Protein AF-A0A2Z3YWT9-F1 (afdb_monomer_lite)

Sequence (200 aa):
MPNPDIRWAPPSDGHTFPIYAGPVADMERVGEFSVERDTATLRFAGDTWQLEAGKGPVMRATTSPGTGSQVFTATGDGESFGRSTNVLCTVDRHQVVIHRESRKEYVILDASGRGGPGQEELDLQKAPKVGQFSAESGALKKLHVEFEGAGQSLPLDAQVFISWVARHAIESRMISSTWAMTLFLVILIPLILLYLLNVI

Structure (mmCIF, N/CA/C/O backbone):
data_AF-A0A2Z3YWT9-F1
#
_entry.id   AF-A0A2Z3YWT9-F1
#
loop_
_atom_site.group_PDB
_atom_site.id
_atom_site.type_symbol
_atom_site.label_atom_id
_atom_site.label_alt_id
_atom_site.label_comp_id
_atom_site.label_asym_id
_atom_site.label_entity_id
_atom_site.label_seq_id
_atom_site.pdbx_PDB_ins_code
_atom_site.Cartn_x
_atom_site.Cartn_y
_atom_site.Cartn_z
_atom_site.occupancy
_atom_site.B_iso_or_equiv
_atom_site.auth_seq_id
_atom_site.auth_comp_id
_atom_site.auth_asym_id
_atom_site.auth_atom_id
_atom_site.pdbx_PDB_model_num
ATOM 1 N N . MET A 1 1 ? -16.073 -8.036 14.002 1.00 50.38 1 MET A N 1
ATOM 2 C CA . MET A 1 1 ? -15.395 -9.345 13.870 1.00 50.38 1 MET A CA 1
ATOM 3 C C . MET A 1 1 ? -14.002 -9.094 13.305 1.00 50.38 1 MET A C 1
ATOM 5 O O . MET A 1 1 ? -13.847 -8.064 12.658 1.00 50.38 1 MET A O 1
ATOM 9 N N . PRO A 1 2 ? -12.997 -9.942 13.586 1.00 68.75 2 PRO A N 1
ATOM 10 C CA . PRO A 1 2 ? -11.689 -9.844 12.939 1.00 68.75 2 PRO A CA 1
ATOM 11 C C . PRO A 1 2 ? -11.867 -9.989 11.425 1.00 68.75 2 PRO A C 1
ATOM 13 O O . PRO A 1 2 ? -12.602 -10.877 10.992 1.00 68.75 2 PRO A O 1
ATOM 16 N N . ASN A 1 3 ? -11.229 -9.123 10.640 1.00 76.19 3 ASN A N 1
ATOM 17 C CA . ASN A 1 3 ? -11.287 -9.193 9.181 1.00 76.19 3 ASN A CA 1
ATOM 18 C C . ASN A 1 3 ? -10.040 -9.927 8.674 1.00 76.19 3 ASN A C 1
ATOM 20 O O . ASN A 1 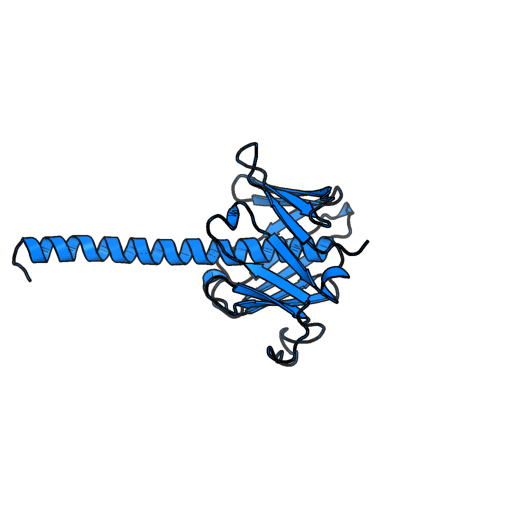3 ? -8.934 -9.417 8.870 1.00 76.19 3 ASN A O 1
ATOM 24 N N . PRO A 1 4 ? -10.195 -11.128 8.085 1.00 84.25 4 PRO A N 1
ATOM 25 C CA . PRO A 1 4 ? -9.060 -11.920 7.624 1.00 84.25 4 PRO A CA 1
ATOM 26 C C . PRO A 1 4 ? -8.541 -11.470 6.260 1.00 84.25 4 PRO A C 1
ATOM 28 O O . PRO A 1 4 ? -7.382 -11.709 5.955 1.00 84.25 4 PRO A O 1
ATOM 31 N N . ASP A 1 5 ? -9.363 -10.811 5.442 1.00 89.88 5 ASP A N 1
ATOM 32 C CA . ASP A 1 5 ? -9.021 -10.529 4.052 1.00 89.88 5 ASP A CA 1
ATOM 33 C C . ASP A 1 5 ? -9.414 -9.109 3.646 1.00 89.88 5 ASP A C 1
ATOM 35 O O . ASP A 1 5 ? -10.516 -8.646 3.953 1.00 89.88 5 ASP A O 1
ATOM 39 N N . ILE A 1 6 ? -8.536 -8.461 2.875 1.00 92.38 6 ILE A N 1
ATOM 40 C CA . ILE A 1 6 ? -8.852 -7.275 2.075 1.00 92.38 6 ILE A CA 1
ATOM 41 C C . ILE A 1 6 ? -8.644 -7.608 0.602 1.00 92.38 6 ILE A C 1
ATOM 43 O O . ILE A 1 6 ? -7.568 -8.056 0.196 1.00 92.38 6 ILE A O 1
ATOM 47 N N . ARG A 1 7 ? -9.661 -7.357 -0.225 1.00 92.31 7 ARG A N 1
ATOM 48 C CA . ARG A 1 7 ? -9.596 -7.586 -1.672 1.00 92.31 7 ARG A CA 1
ATOM 49 C C . ARG A 1 7 ? -9.971 -6.360 -2.471 1.00 92.31 7 ARG A C 1
ATOM 51 O O . ARG A 1 7 ? -10.906 -5.638 -2.151 1.00 92.31 7 ARG A O 1
ATOM 58 N N . TRP A 1 8 ? -9.256 -6.185 -3.567 1.00 91.31 8 TRP A N 1
ATOM 59 C CA . TRP A 1 8 ? -9.519 -5.173 -4.570 1.00 91.31 8 TRP A CA 1
ATOM 60 C C . TRP A 1 8 ? -10.106 -5.861 -5.791 1.00 91.31 8 TRP A C 1
ATOM 62 O O . TRP A 1 8 ? -9.584 -6.888 -6.230 1.00 91.31 8 TRP A O 1
ATOM 72 N N . ALA A 1 9 ? -11.169 -5.297 -6.352 1.00 87.38 9 ALA A N 1
ATOM 73 C CA . ALA A 1 9 ? -11.730 -5.784 -7.607 1.00 87.38 9 ALA A CA 1
ATOM 74 C C . ALA A 1 9 ? -11.436 -4.798 -8.749 1.00 87.38 9 ALA A C 1
ATOM 76 O O . ALA A 1 9 ? -11.163 -3.617 -8.502 1.00 87.38 9 ALA A O 1
ATOM 77 N N . PRO A 1 10 ? -11.462 -5.260 -10.012 1.00 84.94 10 PRO A N 1
ATOM 78 C CA . PRO A 1 10 ? -11.313 -4.360 -11.143 1.00 84.94 10 PRO A CA 1
ATOM 79 C C . PRO A 1 10 ? -12.468 -3.346 -11.175 1.00 84.94 10 PRO A C 1
ATOM 81 O O . PRO A 1 10 ? -13.589 -3.685 -10.787 1.00 84.94 10 PRO A O 1
ATOM 84 N 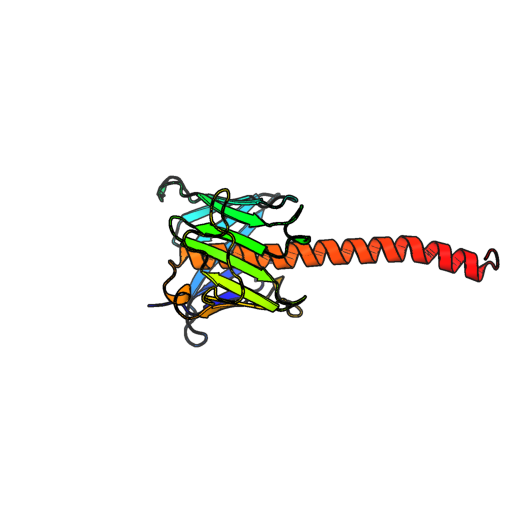N . PRO A 1 11 ? -12.213 -2.125 -11.668 1.00 83.88 11 PRO A N 1
ATOM 85 C CA . PRO A 1 11 ? -13.230 -1.095 -11.753 1.00 83.88 11 PRO A CA 1
ATOM 86 C C . PRO A 1 11 ? -14.287 -1.499 -12.784 1.00 83.88 11 PRO A C 1
ATOM 88 O O . PRO A 1 11 ? -13.952 -1.878 -13.909 1.00 83.88 11 PRO A O 1
ATOM 91 N N . SER A 1 12 ? -15.565 -1.406 -12.415 1.00 78.69 12 SER A N 1
ATOM 92 C CA . SER A 1 12 ? -16.690 -1.585 -13.344 1.00 78.69 12 SER A CA 1
ATOM 93 C C . SER A 1 12 ? -16.869 -0.392 -14.284 1.00 78.69 12 SER A C 1
ATOM 95 O O . SER A 1 12 ? -17.390 -0.545 -15.383 1.00 78.69 12 SER A O 1
ATOM 97 N N . ASP A 1 13 ? -16.435 0.788 -13.844 1.00 79.00 13 ASP A N 1
ATOM 98 C CA . ASP A 1 13 ? -16.545 2.080 -14.529 1.00 79.00 13 ASP A CA 1
ATOM 99 C C . ASP A 1 13 ? -15.220 2.536 -15.172 1.00 79.00 13 ASP A C 1
ATOM 101 O O . ASP A 1 13 ? -15.152 3.610 -15.760 1.00 79.00 13 ASP A O 1
ATOM 105 N N . GLY A 1 14 ? -14.161 1.728 -15.056 1.00 76.38 14 GLY A N 1
ATOM 106 C CA . GLY A 1 14 ? -12.817 2.041 -15.547 1.00 76.38 14 GLY A CA 1
ATOM 107 C C . GLY A 1 14 ? -11.967 2.940 -14.640 1.00 76.38 14 GLY A C 1
ATOM 108 O O . GLY A 1 14 ? -10.774 3.079 -14.912 1.00 76.38 14 GLY A O 1
ATOM 109 N N . HIS A 1 15 ? -12.521 3.499 -13.560 1.00 80.00 15 HIS A N 1
ATOM 110 C CA . HIS A 1 15 ? -11.862 4.545 -12.764 1.00 80.00 15 HIS A CA 1
ATOM 111 C C . HIS A 1 15 ? -11.842 4.267 -11.255 1.00 80.00 15 HIS A C 1
ATOM 113 O O . HIS A 1 15 ? -10.897 4.673 -10.575 1.00 80.00 15 HIS A O 1
ATOM 119 N N . THR A 1 16 ? -12.826 3.529 -10.744 1.00 87.25 16 THR A N 1
ATOM 120 C CA . THR A 1 16 ? -13.038 3.323 -9.310 1.00 87.25 16 THR A CA 1
ATOM 121 C C . THR A 1 16 ? -12.806 1.867 -8.927 1.00 87.25 16 THR A C 1
ATOM 123 O O . THR A 1 16 ? -13.547 0.974 -9.332 1.00 87.25 16 THR A O 1
ATOM 126 N N . PHE A 1 17 ? -11.791 1.606 -8.111 1.00 90.25 17 PHE A N 1
ATOM 127 C CA . PHE A 1 17 ? -11.463 0.273 -7.614 1.00 90.25 17 PHE A CA 1
ATOM 128 C C . PHE A 1 17 ? -12.200 0.018 -6.293 1.00 90.25 17 PHE A C 1
ATOM 130 O O . PHE A 1 17 ? -11.843 0.620 -5.278 1.00 90.25 17 PHE A O 1
ATOM 137 N N . PRO A 1 18 ? -13.226 -0.850 -6.261 1.00 92.50 18 PRO A N 1
ATOM 138 C CA . PRO A 1 18 ? -13.890 -1.203 -5.014 1.00 92.50 18 PRO A CA 1
ATOM 139 C C . PRO A 1 18 ? -12.975 -2.053 -4.121 1.00 92.50 18 PRO A C 1
ATOM 141 O O . PRO A 1 18 ? -12.246 -2.931 -4.598 1.00 92.50 18 PRO A O 1
ATOM 144 N N . ILE A 1 19 ? -13.058 -1.793 -2.818 1.00 92.88 19 ILE A N 1
ATOM 145 C CA . ILE A 1 19 ? -12.329 -2.483 -1.755 1.00 92.88 19 ILE A CA 1
ATOM 146 C C . ILE A 1 19 ? -13.340 -3.270 -0.922 1.00 92.88 19 ILE A C 1
ATOM 148 O O . ILE A 1 19 ? -14.346 -2.722 -0.461 1.00 92.88 19 ILE A O 1
ATOM 152 N N . TYR A 1 20 ? -13.055 -4.550 -0.727 1.00 93.00 20 TYR A N 1
ATOM 153 C CA . TYR A 1 20 ? -13.870 -5.484 0.034 1.00 93.00 20 TYR A CA 1
ATOM 154 C C . TYR A 1 20 ? -13.102 -5.984 1.252 1.00 93.00 20 TYR A C 1
ATOM 156 O O . TYR A 1 20 ? -11.897 -6.223 1.152 1.00 93.00 20 TYR A O 1
ATOM 164 N N . ALA A 1 21 ? -13.797 -6.176 2.368 1.00 91.69 21 ALA A N 1
ATOM 165 C CA . ALA A 1 21 ? -13.245 -6.756 3.584 1.00 91.69 21 ALA A CA 1
ATOM 166 C C . ALA A 1 21 ? -14.130 -7.886 4.108 1.00 91.69 21 ALA A C 1
ATOM 168 O O . ALA A 1 21 ? -15.336 -7.903 3.868 1.00 91.69 21 ALA A O 1
ATOM 169 N N . GLY A 1 22 ? -13.523 -8.798 4.859 1.00 88.25 22 GLY A N 1
ATOM 170 C CA . GLY A 1 22 ? -14.225 -9.909 5.497 1.00 88.25 22 GLY A CA 1
ATOM 171 C C . GLY A 1 22 ? -13.867 -11.260 4.879 1.00 88.25 22 GLY A C 1
ATOM 172 O O . GLY A 1 22 ? -13.092 -11.318 3.925 1.00 88.25 22 GLY A O 1
ATOM 173 N N . PRO A 1 23 ? -14.385 -12.362 5.439 1.00 85.69 23 PRO A N 1
ATOM 174 C CA . PRO A 1 23 ? -14.069 -13.703 4.967 1.00 85.69 23 PRO A CA 1
ATOM 175 C C . PRO A 1 23 ? -14.551 -13.912 3.530 1.00 85.69 23 PRO A C 1
ATOM 177 O O . PRO A 1 23 ? -15.562 -13.359 3.109 1.00 85.69 23 PRO A O 1
ATOM 180 N N . VAL A 1 24 ? -13.880 -14.797 2.790 1.00 80.88 24 VAL A N 1
ATOM 181 C CA . VAL A 1 24 ? -14.181 -15.090 1.372 1.00 80.88 24 VAL A CA 1
ATOM 182 C C . VAL A 1 24 ? -15.661 -15.389 1.093 1.00 80.88 24 VAL A C 1
ATOM 184 O O . VAL A 1 24 ? -16.157 -15.056 0.020 1.00 80.88 24 VAL A O 1
ATOM 187 N N . ALA A 1 25 ? -16.360 -16.022 2.039 1.00 83.12 25 ALA A N 1
ATOM 188 C CA . ALA A 1 25 ? -17.768 -16.387 1.898 1.00 83.12 25 ALA A CA 1
ATOM 189 C C . ALA A 1 25 ? -18.751 -15.217 2.111 1.00 83.12 25 ALA A C 1
ATOM 191 O O . ALA A 1 25 ? -19.899 -15.333 1.693 1.00 83.12 25 ALA A O 1
ATOM 192 N N . ASP A 1 26 ? -18.319 -14.128 2.752 1.00 86.44 26 ASP A N 1
ATOM 193 C CA . ASP A 1 26 ? -19.176 -13.016 3.186 1.00 86.44 26 ASP A CA 1
ATOM 194 C C . ASP A 1 26 ? -18.402 -11.688 3.144 1.00 86.44 26 ASP A C 1
ATOM 196 O O . ASP A 1 26 ? -18.135 -11.047 4.159 1.00 86.44 26 ASP A O 1
ATOM 200 N N . MET A 1 27 ? -17.936 -11.325 1.947 1.00 88.31 27 MET A N 1
ATOM 201 C CA . MET A 1 27 ? -17.175 -10.093 1.755 1.00 88.31 27 MET A CA 1
ATOM 202 C C . MET A 1 27 ? -18.102 -8.885 1.641 1.00 88.31 27 MET A C 1
ATOM 204 O O . MET A 1 27 ? -18.960 -8.825 0.759 1.00 88.31 27 MET A O 1
ATOM 208 N N . GLU A 1 28 ? -17.852 -7.870 2.460 1.00 91.06 28 GLU A N 1
ATOM 209 C CA . GLU A 1 28 ? -18.557 -6.595 2.418 1.00 91.06 28 GLU A CA 1
ATOM 210 C C . GLU A 1 28 ? -17.731 -5.552 1.665 1.00 91.06 28 GLU A C 1
ATOM 212 O O . GLU A 1 28 ? -16.507 -5.486 1.786 1.00 91.06 28 GLU A O 1
ATOM 217 N N . ARG A 1 29 ? -18.395 -4.703 0.878 1.00 92.25 29 ARG A N 1
ATOM 218 C CA . ARG A 1 29 ? -17.742 -3.547 0.262 1.00 92.25 29 ARG A CA 1
ATOM 219 C C . ARG A 1 29 ? -17.528 -2.468 1.320 1.00 92.25 29 ARG A C 1
ATOM 221 O O . ARG A 1 29 ? -18.490 -1.876 1.793 1.00 92.25 29 ARG A O 1
ATOM 228 N N . VAL A 1 30 ? -16.272 -2.165 1.623 1.00 93.31 30 VAL A N 1
ATOM 229 C CA . VAL A 1 30 ? -15.908 -1.222 2.694 1.00 93.31 30 VAL A CA 1
ATOM 230 C C . VAL A 1 30 ? -15.389 0.115 2.182 1.00 93.31 30 VAL A C 1
ATOM 232 O O . VAL A 1 30 ? -15.364 1.098 2.925 1.00 93.31 30 VAL A O 1
ATOM 235 N N . GLY A 1 31 ? -14.976 0.173 0.916 1.00 92.75 31 GLY A N 1
ATOM 236 C CA . GLY A 1 31 ? -14.438 1.397 0.352 1.00 92.75 31 GLY A CA 1
ATOM 237 C C . GLY A 1 31 ? -14.242 1.378 -1.153 1.00 92.75 31 GLY A C 1
ATOM 238 O O . GLY A 1 31 ? -14.581 0.423 -1.858 1.00 92.75 31 GLY A O 1
ATOM 239 N N . GLU A 1 32 ? -13.702 2.484 -1.639 1.00 94.00 32 GLU A N 1
ATOM 240 C CA . GLU A 1 32 ? -13.450 2.757 -3.047 1.00 94.00 32 GLU A CA 1
ATOM 241 C C . GLU A 1 32 ? -12.163 3.566 -3.181 1.00 94.00 32 GLU A C 1
ATOM 243 O O . GLU A 1 32 ? -11.965 4.549 -2.471 1.00 94.00 32 GLU A O 1
ATOM 248 N N . PHE A 1 33 ? -11.298 3.169 -4.104 1.00 92.81 33 PHE A N 1
ATOM 249 C CA . PHE A 1 33 ? -10.116 3.927 -4.491 1.00 92.81 33 PHE A CA 1
ATOM 250 C C . PHE A 1 33 ? -10.308 4.510 -5.887 1.00 92.81 33 PHE A C 1
ATOM 252 O O . PHE A 1 33 ? -10.698 3.793 -6.809 1.00 92.81 33 PHE A O 1
ATOM 259 N N . SER A 1 34 ? -9.979 5.783 -6.061 1.00 91.44 34 SER A N 1
ATOM 260 C CA . SER A 1 34 ? -10.073 6.481 -7.343 1.00 91.44 34 SER A CA 1
ATOM 261 C C . SER A 1 34 ? -8.864 7.379 -7.565 1.00 91.44 34 SER A C 1
ATOM 263 O O . SER A 1 34 ? -8.291 7.918 -6.618 1.00 91.44 34 SER A O 1
ATOM 265 N N . VAL A 1 35 ? -8.492 7.557 -8.831 1.00 87.69 35 VAL A N 1
ATOM 266 C CA . VAL A 1 35 ? -7.480 8.534 -9.246 1.00 87.69 35 VAL A CA 1
ATOM 267 C C . VAL A 1 35 ? -8.107 9.457 -10.278 1.00 87.69 35 VAL A C 1
ATOM 269 O O . VAL A 1 35 ? -8.463 9.023 -11.372 1.00 87.69 35 VAL A O 1
ATOM 272 N N . GLU A 1 36 ? -8.220 10.736 -9.939 1.00 84.31 36 GLU A N 1
ATOM 273 C CA . GLU A 1 36 ? -8.758 11.774 -10.813 1.00 84.31 36 GLU A CA 1
ATOM 274 C C . GLU A 1 36 ? -7.734 12.894 -10.974 1.00 84.31 36 GLU A C 1
ATOM 276 O O . GLU A 1 36 ? -7.331 13.507 -9.990 1.00 84.31 36 GLU A O 1
ATOM 281 N N . ARG A 1 37 ? -7.330 13.195 -12.217 1.00 79.06 37 ARG A N 1
ATOM 282 C CA . ARG A 1 37 ? -6.434 14.329 -12.539 1.00 79.06 37 ARG A CA 1
ATOM 283 C C . ARG A 1 37 ? -5.212 14.404 -11.604 1.00 79.06 37 ARG A C 1
ATOM 285 O O . ARG A 1 37 ? -4.958 15.435 -10.990 1.00 79.06 37 ARG A O 1
ATOM 292 N N . ASP A 1 38 ? -4.514 13.276 -11.467 1.00 76.69 38 ASP A N 1
ATOM 293 C CA . ASP A 1 38 ? -3.337 13.080 -10.603 1.00 76.69 38 ASP A CA 1
ATOM 294 C C . ASP A 1 38 ? -3.587 13.164 -9.085 1.00 76.69 38 ASP A C 1
ATOM 296 O O . ASP A 1 38 ? -2.651 13.057 -8.295 1.00 76.69 38 ASP A O 1
ATOM 300 N N . THR A 1 39 ? -4.844 13.287 -8.654 1.00 83.31 39 THR A N 1
ATOM 301 C CA . THR A 1 39 ? -5.239 13.212 -7.243 1.00 83.31 39 THR A CA 1
ATOM 302 C C . THR A 1 39 ? -5.766 11.817 -6.939 1.00 83.31 39 THR A C 1
ATOM 304 O O . THR A 1 39 ? -6.758 11.377 -7.521 1.00 83.31 39 THR A O 1
ATOM 307 N N . ALA A 1 40 ? -5.103 11.111 -6.026 1.00 90.75 40 ALA A N 1
ATOM 308 C CA . ALA A 1 40 ? -5.559 9.820 -5.535 1.00 90.75 40 ALA A CA 1
ATOM 309 C C . ALA A 1 40 ? -6.401 10.010 -4.266 1.00 90.75 40 ALA A C 1
ATOM 311 O O . ALA A 1 40 ? -6.001 10.711 -3.336 1.00 90.75 40 ALA A O 1
ATOM 312 N N . THR A 1 41 ? -7.562 9.365 -4.217 1.00 92.88 41 THR A N 1
ATOM 313 C CA . THR A 1 41 ? -8.464 9.403 -3.065 1.00 92.88 41 THR A CA 1
ATOM 314 C C . THR A 1 41 ? -8.923 8.002 -2.693 1.00 92.88 41 THR A C 1
ATOM 316 O O . THR A 1 41 ? -9.019 7.103 -3.535 1.00 92.88 41 THR A O 1
ATOM 319 N N . LEU A 1 42 ? -9.198 7.812 -1.405 1.00 93.50 42 LEU A N 1
ATOM 320 C CA . LEU A 1 42 ? -9.775 6.580 -0.882 1.00 93.50 42 LEU A CA 1
ATOM 321 C C . LEU A 1 42 ? -10.991 6.927 -0.034 1.00 93.50 42 LEU A C 1
ATOM 323 O O . LEU A 1 42 ? -10.882 7.631 0.964 1.00 93.50 42 LEU A O 1
ATOM 327 N N . ARG A 1 43 ? -12.160 6.443 -0.441 1.00 92.81 43 ARG A N 1
ATOM 328 C CA . ARG A 1 43 ? -13.406 6.583 0.309 1.00 92.81 43 ARG A CA 1
ATOM 329 C C . ARG A 1 43 ? -13.586 5.355 1.182 1.00 92.81 43 ARG A C 1
ATOM 331 O O . ARG A 1 43 ? -13.652 4.245 0.661 1.00 92.81 43 ARG A O 1
ATOM 338 N N . PHE A 1 44 ? -13.665 5.542 2.491 1.00 91.38 44 PHE A N 1
ATOM 339 C CA . PHE A 1 44 ? -13.776 4.454 3.459 1.00 91.38 44 PHE A CA 1
ATOM 340 C C . PHE A 1 44 ? -14.588 4.900 4.671 1.00 91.38 44 PHE A C 1
ATOM 342 O O . PHE A 1 44 ? -14.371 5.990 5.189 1.00 91.38 44 PHE A O 1
ATOM 349 N N . ALA A 1 45 ? -15.535 4.068 5.115 1.00 84.81 45 ALA A N 1
ATOM 350 C CA . ALA A 1 45 ? -16.382 4.333 6.287 1.00 84.81 45 ALA A CA 1
ATOM 351 C C . ALA A 1 45 ? -17.082 5.717 6.285 1.00 84.81 45 ALA A C 1
ATOM 353 O O . ALA A 1 45 ? -17.281 6.329 7.331 1.00 84.81 45 ALA A O 1
ATOM 354 N N . GLY A 1 46 ? -17.454 6.224 5.103 1.00 84.12 46 GLY A N 1
ATOM 355 C CA . GLY A 1 46 ? -18.058 7.555 4.941 1.00 84.12 46 GLY A CA 1
ATOM 356 C C . GLY A 1 46 ? -17.061 8.721 4.950 1.00 84.12 46 GLY A C 1
ATOM 357 O O . GLY A 1 46 ? -17.461 9.858 4.712 1.00 84.12 46 GLY A O 1
ATOM 358 N N . ASP A 1 47 ? -15.776 8.441 5.158 1.00 90.12 47 ASP A N 1
ATOM 359 C CA . ASP A 1 47 ? -14.674 9.390 5.073 1.00 90.12 47 ASP A CA 1
ATOM 360 C C . ASP A 1 47 ? -14.022 9.374 3.680 1.00 90.12 47 ASP A C 1
ATOM 362 O O . ASP A 1 47 ? -14.121 8.392 2.942 1.00 90.12 47 ASP A O 1
ATOM 366 N N . THR A 1 48 ? -13.356 10.466 3.304 1.00 92.50 48 THR A N 1
ATOM 367 C CA . THR A 1 48 ? -12.551 10.558 2.077 1.00 92.50 48 THR A CA 1
ATOM 368 C C . THR A 1 48 ? -11.127 10.943 2.431 1.00 92.50 48 THR A C 1
ATOM 370 O O . THR A 1 48 ? -10.856 12.066 2.853 1.00 92.50 48 THR A O 1
ATOM 373 N N . TRP A 1 49 ? -10.216 10.001 2.231 1.00 94.31 49 TRP A N 1
ATOM 374 C CA . TRP A 1 49 ? -8.802 10.170 2.501 1.00 94.31 49 TRP A CA 1
ATOM 375 C C . TRP A 1 49 ? -8.105 10.778 1.294 1.00 94.31 49 TRP A C 1
ATOM 377 O O . TRP A 1 49 ? -8.330 10.363 0.152 1.00 94.31 49 TRP A O 1
ATOM 387 N N . GLN A 1 50 ? -7.228 11.736 1.566 1.00 93.50 50 GLN A N 1
ATOM 388 C CA . GLN A 1 50 ? -6.299 12.282 0.587 1.00 93.50 50 GLN A CA 1
ATOM 389 C C . GLN A 1 50 ? -5.047 11.418 0.568 1.00 93.50 50 GLN A C 1
ATOM 391 O O . GLN A 1 50 ? -4.436 11.187 1.615 1.00 93.50 50 GLN A O 1
ATOM 396 N N . LEU A 1 51 ? -4.688 10.917 -0.611 1.00 94.50 51 LEU A N 1
ATOM 397 C CA . LEU A 1 51 ? -3.572 10.001 -0.776 1.00 94.50 51 LEU A CA 1
ATOM 398 C C . LEU A 1 51 ? -2.422 10.676 -1.516 1.00 94.50 51 LEU A C 1
ATOM 400 O O . LEU A 1 51 ? -2.573 11.171 -2.631 1.00 94.50 51 LEU A O 1
ATOM 404 N N . GLU A 1 52 ? -1.241 10.617 -0.918 1.00 93.75 52 GLU A N 1
ATOM 405 C CA . GLU A 1 52 ? 0.003 11.106 -1.495 1.00 93.75 52 GLU A CA 1
ATOM 406 C C . GLU A 1 52 ? 0.937 9.919 -1.730 1.00 93.75 52 GLU A C 1
ATOM 408 O O . GLU A 1 52 ? 1.441 9.303 -0.789 1.00 93.75 52 GLU A O 1
ATOM 413 N N . ALA A 1 53 ? 1.175 9.594 -2.999 1.00 89.00 53 ALA A N 1
ATOM 414 C CA . ALA A 1 53 ? 2.127 8.570 -3.413 1.00 89.00 53 ALA A CA 1
ATOM 415 C C . ALA A 1 53 ? 2.958 9.104 -4.583 1.00 89.00 53 ALA A C 1
ATOM 417 O O . ALA A 1 53 ? 2.504 9.164 -5.725 1.00 89.00 53 ALA A O 1
ATOM 418 N N . GLY A 1 54 ? 4.166 9.573 -4.271 1.00 81.44 54 GLY A N 1
ATOM 419 C CA . GLY A 1 54 ? 5.101 10.112 -5.257 1.00 81.44 54 GLY A CA 1
ATOM 420 C C . GLY A 1 54 ? 6.080 9.061 -5.787 1.00 81.44 54 GLY A C 1
ATOM 421 O O . GLY A 1 54 ? 6.012 7.883 -5.462 1.00 81.44 54 GLY A O 1
ATOM 422 N N . LYS A 1 55 ? 7.070 9.510 -6.568 1.00 82.94 55 LYS A N 1
ATOM 423 C CA . LYS A 1 55 ? 8.171 8.646 -7.049 1.00 82.94 55 LYS A CA 1
ATOM 424 C C . LYS A 1 55 ? 9.189 8.268 -5.962 1.00 82.94 55 LYS A C 1
ATOM 426 O O . LYS A 1 55 ? 10.044 7.421 -6.209 1.00 82.94 55 LYS A O 1
ATOM 431 N N . GLY A 1 56 ? 9.143 8.944 -4.814 1.00 87.81 56 GLY A N 1
ATOM 432 C CA . GLY A 1 56 ? 10.052 8.721 -3.691 1.00 87.81 56 GLY A CA 1
ATOM 433 C C . GLY A 1 56 ? 9.681 7.495 -2.851 1.00 87.81 56 GLY A C 1
ATOM 434 O O . GLY A 1 56 ? 8.808 6.715 -3.232 1.00 87.81 56 GLY A O 1
ATOM 435 N N . PRO A 1 57 ? 10.332 7.308 -1.695 1.00 92.06 57 PRO A N 1
ATOM 436 C CA . PRO A 1 57 ? 10.102 6.158 -0.829 1.00 92.06 57 PRO A CA 1
ATOM 437 C C . PRO A 1 57 ? 9.043 6.415 0.245 1.00 92.06 57 PRO A C 1
ATOM 439 O O . PRO A 1 57 ? 8.924 5.614 1.160 1.00 92.06 57 PRO A O 1
ATOM 442 N N . VAL A 1 58 ? 8.282 7.512 0.168 1.00 93.50 58 VAL A N 1
ATOM 443 C CA . VAL A 1 58 ? 7.285 7.881 1.183 1.00 93.50 58 VAL A CA 1
ATOM 444 C C . VAL A 1 58 ? 5.893 7.949 0.565 1.00 93.50 58 VAL A C 1
ATOM 446 O O . VAL A 1 58 ? 5.703 8.572 -0.480 1.00 93.50 58 VAL A O 1
ATOM 449 N N . MET A 1 59 ? 4.926 7.339 1.246 1.00 94.75 59 MET A N 1
ATOM 450 C CA . MET A 1 59 ? 3.495 7.473 0.989 1.00 94.75 59 MET A CA 1
ATOM 451 C C . MET A 1 59 ? 2.789 7.998 2.233 1.00 94.75 59 MET A C 1
ATOM 453 O O . MET A 1 59 ? 3.182 7.682 3.363 1.00 94.75 59 MET A O 1
ATOM 457 N N . ARG A 1 60 ? 1.727 8.776 2.028 1.00 95.44 60 ARG A N 1
ATOM 458 C CA . ARG A 1 60 ? 0.884 9.298 3.104 1.00 95.44 60 ARG A CA 1
ATOM 459 C C . ARG A 1 60 ? -0.589 9.172 2.753 1.00 95.44 60 ARG A C 1
ATOM 461 O O . ARG A 1 60 ? -0.975 9.411 1.614 1.00 95.44 60 ARG A O 1
ATOM 468 N N . ALA A 1 61 ? -1.398 8.818 3.741 1.00 95.25 61 ALA A N 1
ATOM 469 C CA . ALA A 1 61 ? -2.846 8.942 3.669 1.00 95.25 61 ALA A CA 1
ATOM 470 C C . ALA A 1 61 ? -3.305 9.867 4.792 1.00 95.25 61 ALA A C 1
ATOM 472 O O . ALA A 1 61 ? -2.955 9.651 5.951 1.00 95.25 61 ALA A O 1
ATOM 473 N N . THR A 1 62 ? -4.080 10.887 4.444 1.00 94.12 62 THR A N 1
ATOM 474 C CA . THR A 1 62 ? -4.630 11.847 5.401 1.00 94.12 62 THR A CA 1
ATOM 475 C C . THR A 1 62 ? -6.142 11.693 5.427 1.00 94.12 62 THR A C 1
ATOM 477 O O . THR A 1 62 ? -6.807 11.915 4.414 1.00 94.12 62 THR A O 1
ATOM 480 N N . THR A 1 63 ? -6.675 11.286 6.576 1.00 91.12 63 THR A N 1
ATOM 481 C CA . THR A 1 63 ? -8.125 11.210 6.834 1.00 91.12 63 THR A CA 1
ATOM 482 C C . THR A 1 63 ? -8.734 12.615 6.895 1.00 91.12 63 THR A C 1
ATOM 484 O O . THR A 1 63 ? -8.005 13.602 7.050 1.00 91.12 63 THR A O 1
ATOM 487 N N . SER A 1 64 ? -10.051 12.760 6.721 1.00 85.94 64 SER A N 1
ATOM 488 C CA . SER A 1 64 ? -10.633 14.105 6.664 1.00 85.94 64 SER A CA 1
ATOM 489 C C . SER A 1 64 ? -10.632 14.817 8.027 1.00 85.94 64 SER A C 1
ATOM 491 O O . SER A 1 64 ? -10.594 14.189 9.089 1.00 85.94 64 SER A O 1
ATOM 493 N N . PRO A 1 65 ? -10.765 16.157 8.042 1.00 78.19 65 PRO A N 1
ATOM 494 C CA . PRO A 1 65 ? -10.933 16.903 9.288 1.00 78.19 65 PRO A CA 1
ATOM 495 C C . PRO A 1 65 ? -12.145 16.469 10.116 1.00 78.19 65 PRO A C 1
ATOM 497 O O . PRO A 1 65 ? -12.120 16.585 11.338 1.00 78.19 65 PRO A O 1
ATOM 500 N N . GLY A 1 66 ? -13.192 15.943 9.469 1.00 69.75 66 GLY A N 1
ATOM 501 C CA . GLY A 1 66 ? -14.398 15.458 10.143 1.00 69.75 66 GLY A CA 1
ATOM 502 C C . GLY A 1 66 ? -14.178 14.187 10.968 1.00 69.75 66 GLY A C 1
ATOM 503 O O . GLY A 1 66 ? -14.948 13.926 11.888 1.00 69.75 66 GLY A O 1
ATOM 504 N N . THR A 1 67 ? -13.121 13.426 10.677 1.00 71.50 67 THR A N 1
ATOM 505 C CA . THR A 1 67 ? -12.744 12.183 11.371 1.00 71.50 67 THR A CA 1
ATOM 506 C C . THR A 1 67 ? -11.487 12.338 12.233 1.00 71.50 67 THR A C 1
ATOM 508 O O . THR A 1 67 ? -11.032 11.370 12.840 1.00 71.50 67 THR A O 1
ATOM 511 N N . GLY A 1 68 ? -10.957 13.562 12.358 1.00 72.25 68 GLY A N 1
ATOM 512 C CA . GLY A 1 68 ? -9.845 13.891 13.254 1.00 72.25 68 GLY A CA 1
ATOM 513 C C . GLY A 1 68 ? -8.484 14.094 12.580 1.00 72.25 68 GLY A C 1
ATOM 514 O O . GLY A 1 68 ? -7.500 14.245 13.300 1.00 72.25 68 GLY A O 1
ATOM 515 N N . SER A 1 69 ? -8.404 14.139 11.241 1.00 82.19 69 SER A N 1
ATOM 516 C CA . SER A 1 69 ? -7.169 14.426 10.480 1.00 82.19 69 SER A CA 1
ATOM 517 C C . SER A 1 69 ? -5.960 13.563 10.872 1.00 82.19 69 SER A C 1
ATOM 519 O O . SER A 1 69 ? -4.839 14.052 11.024 1.00 82.19 69 SER A O 1
ATOM 521 N N . GLN A 1 70 ? -6.168 12.263 11.042 1.00 89.50 70 GLN A N 1
ATOM 522 C CA . GLN A 1 70 ? -5.079 11.306 11.213 1.00 89.50 70 GLN A CA 1
ATOM 523 C C . GLN A 1 70 ? -4.246 11.186 9.933 1.00 89.50 70 GLN A C 1
ATOM 525 O O . GLN A 1 70 ? -4.794 11.190 8.825 1.00 89.50 70 GLN A O 1
ATOM 530 N N . VAL A 1 71 ? -2.930 11.046 10.108 1.00 93.44 71 VAL A N 1
ATOM 531 C CA . VAL A 1 71 ? -1.962 10.848 9.026 1.00 93.44 71 VAL A CA 1
ATOM 532 C C . VAL A 1 71 ? -1.330 9.473 9.175 1.00 93.44 71 VAL A C 1
ATOM 534 O O . VAL A 1 71 ? -0.639 9.194 10.155 1.00 93.44 71 VAL A O 1
ATOM 537 N N . PHE A 1 72 ? -1.539 8.626 8.177 1.00 95.06 72 PHE A N 1
ATOM 538 C CA . PHE A 1 72 ? -0.898 7.323 8.058 1.00 95.06 72 PHE A CA 1
ATOM 539 C C . PHE A 1 72 ? 0.280 7.433 7.105 1.00 95.06 72 PHE A C 1
ATOM 541 O O . PHE A 1 72 ? 0.218 8.153 6.105 1.00 95.06 72 PHE A O 1
ATOM 548 N N . THR A 1 73 ? 1.371 6.737 7.408 1.00 95.62 73 THR A N 1
ATOM 549 C CA . THR A 1 73 ? 2.614 6.857 6.639 1.00 95.62 73 THR A CA 1
ATOM 550 C C . THR A 1 73 ? 3.178 5.497 6.282 1.00 95.62 73 THR A C 1
ATOM 552 O O . THR A 1 73 ? 3.066 4.543 7.049 1.00 95.62 73 THR A O 1
ATOM 555 N N . ALA A 1 74 ? 3.793 5.409 5.108 1.00 96.12 74 ALA A N 1
ATOM 556 C CA . ALA A 1 74 ? 4.599 4.265 4.726 1.00 96.12 74 ALA A CA 1
ATOM 557 C C . ALA A 1 74 ? 5.933 4.742 4.154 1.00 96.12 74 ALA A C 1
ATOM 559 O O . ALA A 1 74 ? 5.950 5.627 3.297 1.00 96.12 74 ALA A O 1
ATOM 560 N N . THR A 1 75 ? 7.033 4.162 4.630 1.00 94.94 75 THR A N 1
ATOM 561 C CA . THR A 1 75 ? 8.396 4.536 4.238 1.00 94.94 75 THR A CA 1
ATOM 562 C C . THR A 1 75 ? 9.173 3.301 3.804 1.00 94.94 75 THR A C 1
ATOM 564 O O . THR A 1 75 ? 9.341 2.362 4.581 1.00 94.94 75 THR A O 1
ATOM 567 N N . GLY A 1 76 ? 9.634 3.300 2.558 1.00 93.25 76 GLY A N 1
ATOM 568 C CA . GLY A 1 76 ? 10.528 2.290 2.009 1.00 93.25 76 GLY A CA 1
ATOM 569 C C . GLY A 1 76 ? 11.989 2.510 2.408 1.00 93.25 76 GLY A C 1
ATOM 570 O O . GLY A 1 76 ? 12.421 3.642 2.612 1.00 93.25 76 GLY A O 1
ATOM 571 N N . ASP A 1 77 ? 12.754 1.425 2.485 1.00 92.00 77 ASP A N 1
ATOM 572 C CA . ASP A 1 77 ? 14.198 1.422 2.770 1.00 92.00 77 ASP A CA 1
ATOM 573 C C . ASP A 1 77 ? 15.090 1.714 1.542 1.00 92.00 77 ASP A C 1
ATOM 575 O O . ASP A 1 77 ? 16.310 1.814 1.666 1.00 92.00 77 ASP A O 1
ATOM 579 N N . GLY A 1 78 ? 14.503 1.850 0.350 1.00 88.94 78 GLY A N 1
ATOM 580 C CA . GLY A 1 78 ? 15.202 2.208 -0.886 1.00 88.94 78 GLY A CA 1
ATOM 581 C C . GLY A 1 78 ? 14.982 3.661 -1.319 1.00 88.94 78 GLY A C 1
ATOM 582 O O . GLY A 1 78 ? 14.275 4.429 -0.682 1.00 88.94 78 GLY A O 1
ATOM 583 N N . GLU A 1 79 ? 15.530 4.037 -2.479 1.00 88.06 79 GLU A N 1
ATOM 584 C CA . GLU A 1 79 ? 15.308 5.371 -3.081 1.00 88.06 79 GLU A CA 1
ATOM 585 C C . GLU A 1 79 ? 13.855 5.594 -3.544 1.00 88.06 79 GLU A C 1
ATOM 587 O O . GLU A 1 79 ? 13.399 6.725 -3.702 1.00 88.06 79 GLU A O 1
ATOM 592 N N . SER A 1 80 ? 13.129 4.506 -3.802 1.00 89.62 80 SER A N 1
ATOM 593 C CA . SER A 1 80 ? 11.717 4.502 -4.180 1.00 89.62 80 SER A CA 1
ATOM 594 C C . SER A 1 80 ? 11.049 3.207 -3.731 1.00 89.62 80 SER A C 1
ATOM 596 O O . SER A 1 80 ? 11.723 2.202 -3.470 1.00 89.62 80 SER A O 1
ATOM 598 N N . PHE A 1 81 ? 9.716 3.177 -3.719 1.00 88.50 81 PHE A N 1
ATOM 599 C CA . PHE A 1 81 ? 8.946 1.956 -3.439 1.00 88.50 81 PHE A CA 1
ATOM 600 C C . PHE A 1 81 ? 9.315 0.786 -4.362 1.00 88.50 81 PHE A C 1
ATOM 602 O O . PHE A 1 81 ? 9.372 -0.366 -3.930 1.00 88.50 81 PHE A O 1
ATOM 609 N N . GLY A 1 82 ? 9.631 1.077 -5.629 1.00 85.19 82 GLY A N 1
ATOM 610 C CA . GLY A 1 82 ? 10.077 0.072 -6.593 1.00 85.19 82 GLY A CA 1
ATOM 611 C C . GLY A 1 82 ? 11.405 -0.596 -6.210 1.00 85.19 82 GLY A C 1
ATOM 612 O O . GLY A 1 82 ? 11.618 -1.775 -6.495 1.00 85.19 82 GLY A O 1
ATOM 613 N N . ARG A 1 83 ? 12.292 0.144 -5.536 1.00 88.31 83 ARG A N 1
ATOM 614 C CA . ARG A 1 83 ? 13.632 -0.318 -5.143 1.00 88.31 83 ARG A CA 1
ATOM 615 C C . ARG A 1 83 ? 13.729 -0.790 -3.695 1.00 88.31 83 ARG A C 1
ATOM 617 O O . ARG A 1 83 ? 14.729 -1.405 -3.350 1.00 88.31 83 ARG A O 1
ATOM 624 N N . SER A 1 84 ? 12.717 -0.518 -2.879 1.00 91.56 84 SER A N 1
ATOM 625 C CA . SER A 1 84 ? 12.704 -0.912 -1.469 1.00 91.56 84 SER A CA 1
ATOM 626 C C . SER A 1 84 ? 12.587 -2.435 -1.330 1.00 91.56 84 SER A C 1
ATOM 628 O O . SER A 1 84 ? 12.000 -3.091 -2.192 1.00 91.56 84 SER A O 1
ATOM 630 N N . THR A 1 85 ? 13.130 -3.020 -0.273 1.00 92.44 85 THR A N 1
ATOM 631 C CA . THR A 1 85 ? 12.882 -4.411 0.144 1.00 92.44 85 THR A CA 1
ATOM 632 C C . THR A 1 85 ? 11.896 -4.435 1.301 1.00 92.44 85 THR A C 1
ATOM 634 O O . THR A 1 85 ? 10.972 -5.248 1.298 1.00 92.44 85 THR A O 1
ATOM 637 N N . ASN A 1 86 ? 12.049 -3.491 2.225 1.00 93.75 86 ASN A N 1
ATOM 638 C CA . ASN A 1 86 ? 11.186 -3.305 3.378 1.00 93.75 86 ASN A CA 1
ATOM 639 C C . ASN A 1 86 ? 10.423 -1.987 3.256 1.00 93.75 86 ASN A C 1
ATOM 641 O O . ASN A 1 86 ? 10.977 -0.968 2.843 1.00 93.75 86 ASN A O 1
ATOM 645 N N . VAL A 1 87 ? 9.148 -2.004 3.631 1.00 94.69 87 VAL A N 1
ATOM 646 C CA . VAL A 1 87 ? 8.326 -0.798 3.758 1.00 94.69 87 VAL A CA 1
ATOM 647 C C . VAL A 1 87 ? 7.705 -0.778 5.145 1.00 94.69 87 VAL A C 1
ATOM 649 O O . VAL A 1 87 ? 6.838 -1.595 5.451 1.00 94.69 87 VAL A O 1
ATOM 652 N N . LEU A 1 88 ? 8.127 0.171 5.975 1.00 95.00 88 LEU A N 1
ATOM 653 C CA . LEU A 1 88 ? 7.539 0.403 7.287 1.00 95.00 88 LEU A CA 1
ATOM 654 C C . LEU A 1 88 ? 6.244 1.195 7.130 1.00 95.00 88 LEU A C 1
ATOM 656 O O . LEU A 1 88 ? 6.274 2.338 6.684 1.00 95.00 88 LEU A O 1
ATOM 660 N N . CYS A 1 89 ? 5.127 0.611 7.541 1.00 95.31 89 CYS A N 1
ATOM 661 C CA . CYS A 1 89 ? 3.827 1.260 7.630 1.00 95.31 89 CYS A CA 1
ATOM 662 C C . CYS A 1 89 ? 3.561 1.649 9.086 1.00 95.31 89 CYS A C 1
ATOM 664 O O . CYS A 1 89 ? 3.644 0.809 9.979 1.00 95.31 89 CYS A O 1
ATOM 666 N N . THR A 1 90 ? 3.221 2.912 9.322 1.00 94.06 90 THR A N 1
ATOM 667 C CA . THR A 1 90 ? 2.810 3.431 10.630 1.00 94.06 90 THR A CA 1
ATOM 668 C C . THR A 1 90 ? 1.391 3.978 10.522 1.00 94.06 90 THR A C 1
ATOM 670 O O . THR A 1 90 ? 1.140 4.923 9.768 1.00 94.06 90 THR A O 1
ATOM 673 N N . VAL A 1 91 ? 0.477 3.372 11.278 1.00 91.06 91 VAL A N 1
ATOM 674 C CA . VAL A 1 91 ? -0.942 3.732 11.370 1.00 91.06 91 VAL A CA 1
ATOM 675 C C . VAL A 1 91 ? -1.280 3.922 12.841 1.00 91.06 91 VAL A C 1
ATOM 677 O O . VAL A 1 91 ? -1.401 2.944 13.578 1.00 91.06 91 VAL A O 1
ATOM 680 N N . ASP A 1 92 ? -1.414 5.176 13.275 1.00 87.12 92 ASP A N 1
ATOM 681 C CA . ASP A 1 92 ? -1.594 5.516 14.691 1.00 87.12 92 ASP A CA 1
ATOM 682 C C . ASP A 1 92 ? -0.514 4.836 15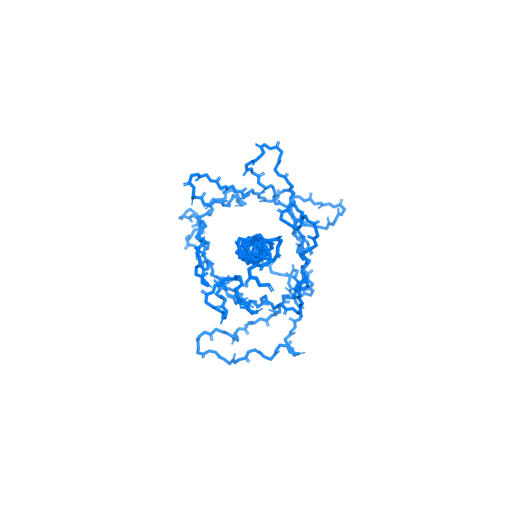.569 1.00 87.12 92 ASP A C 1
ATOM 684 O O . ASP A 1 92 ? 0.681 5.070 15.374 1.00 87.12 92 ASP A O 1
ATOM 688 N N . ARG A 1 93 ? -0.904 3.955 16.498 1.00 86.94 93 ARG A N 1
ATOM 689 C CA . ARG A 1 93 ? 0.005 3.174 17.353 1.00 86.94 93 ARG A CA 1
ATOM 690 C C . ARG A 1 93 ? 0.509 1.874 16.721 1.00 86.94 93 ARG A C 1
ATOM 692 O O . ARG A 1 93 ? 1.326 1.184 17.326 1.00 86.94 93 ARG A O 1
ATOM 699 N N . HIS A 1 94 ? -0.020 1.492 15.564 1.00 91.00 94 HIS A N 1
ATOM 700 C CA . HIS A 1 94 ? 0.294 0.236 14.898 1.00 91.00 94 HIS A CA 1
ATOM 701 C C . HIS A 1 94 ? 1.441 0.432 13.911 1.00 91.00 94 HIS A C 1
ATOM 703 O O . HIS A 1 94 ? 1.401 1.309 13.046 1.00 91.00 94 HIS A O 1
ATOM 709 N N . GLN A 1 95 ? 2.465 -0.409 14.031 1.00 93.25 95 GLN A N 1
ATOM 710 C CA . GLN A 1 95 ? 3.600 -0.433 13.119 1.00 93.25 95 GLN A CA 1
ATOM 711 C C . GLN A 1 95 ? 3.734 -1.827 12.530 1.00 93.25 95 GLN A C 1
ATOM 713 O O . GLN A 1 95 ? 3.786 -2.815 13.259 1.00 93.25 95 GLN A O 1
ATOM 718 N N . VAL A 1 96 ? 3.787 -1.904 11.205 1.00 94.69 96 VAL A N 1
ATOM 719 C CA . VAL A 1 96 ? 4.024 -3.155 10.483 1.00 94.69 96 VAL A CA 1
ATOM 720 C C . VAL A 1 96 ? 5.053 -2.930 9.390 1.00 94.69 96 VAL A C 1
ATOM 722 O O . VAL A 1 96 ? 5.116 -1.855 8.796 1.00 94.69 96 VAL A O 1
ATOM 725 N N . VAL A 1 97 ? 5.849 -3.946 9.090 1.00 95.31 97 VAL A N 1
ATOM 726 C CA . VAL A 1 97 ? 6.780 -3.932 7.962 1.00 95.31 97 VAL A CA 1
ATOM 727 C C . VAL A 1 97 ? 6.250 -4.855 6.881 1.00 95.31 97 VAL A C 1
ATOM 729 O O . VAL A 1 97 ? 6.025 -6.038 7.113 1.00 95.31 97 VAL A O 1
ATOM 732 N N . ILE A 1 98 ? 6.084 -4.319 5.677 1.00 95.50 98 ILE A N 1
ATOM 733 C CA . ILE A 1 98 ? 5.913 -5.125 4.474 1.00 95.50 98 ILE A CA 1
ATOM 734 C C . ILE A 1 98 ? 7.311 -5.526 4.009 1.00 95.50 98 ILE A C 1
ATOM 736 O O . ILE A 1 98 ? 8.069 -4.689 3.514 1.00 95.50 98 ILE A O 1
ATOM 740 N N . HIS A 1 99 ? 7.645 -6.799 4.176 1.00 95.12 99 HIS A N 1
ATOM 741 C CA . HIS A 1 99 ? 8.897 -7.391 3.736 1.00 95.12 99 HIS A CA 1
ATOM 742 C C . HIS A 1 99 ? 8.691 -8.159 2.431 1.00 95.12 99 HIS A C 1
ATOM 744 O O . HIS A 1 99 ? 7.770 -8.964 2.280 1.00 95.12 99 HIS A O 1
ATOM 750 N N . ARG A 1 100 ? 9.571 -7.913 1.466 1.00 94.19 100 ARG A N 1
ATOM 751 C CA . ARG A 1 100 ? 9.591 -8.633 0.199 1.00 94.19 100 ARG A CA 1
ATOM 752 C C . ARG A 1 100 ? 10.457 -9.888 0.316 1.00 94.19 100 ARG A C 1
ATOM 754 O O . ARG A 1 100 ? 11.675 -9.795 0.193 1.00 94.19 100 ARG A O 1
ATOM 761 N N . GLU A 1 101 ? 9.827 -11.053 0.435 1.00 90.81 101 GLU A N 1
ATOM 762 C CA . GLU A 1 101 ? 10.539 -12.340 0.435 1.00 90.81 101 GLU A CA 1
ATOM 763 C C . GLU A 1 101 ? 11.027 -12.727 -0.964 1.00 90.81 101 GLU A C 1
ATOM 765 O O . GLU A 1 101 ? 12.112 -13.282 -1.136 1.00 90.81 101 GLU A O 1
ATOM 770 N N . SER A 1 102 ? 10.234 -12.435 -2.001 1.00 89.00 102 SER A N 1
ATOM 771 C CA . SER A 1 102 ? 10.595 -12.770 -3.378 1.00 89.00 102 SER A CA 1
ATOM 772 C C . SER A 1 102 ? 10.099 -11.731 -4.384 1.00 89.00 102 SER A C 1
ATOM 774 O O . SER A 1 102 ? 9.631 -10.648 -4.049 1.00 89.00 102 SER A O 1
ATOM 776 N N . ARG A 1 103 ? 10.233 -11.999 -5.689 1.00 84.25 103 ARG A N 1
ATOM 777 C CA . ARG A 1 103 ? 9.658 -11.113 -6.718 1.00 84.25 103 ARG A CA 1
ATOM 778 C C . ARG A 1 103 ? 8.132 -11.042 -6.652 1.00 84.25 103 ARG A C 1
ATOM 780 O O . ARG A 1 103 ? 7.581 -10.042 -7.104 1.00 84.25 103 ARG A O 1
ATOM 787 N N . LYS A 1 104 ? 7.484 -12.091 -6.153 1.00 87.75 104 LYS A N 1
ATOM 788 C CA . LYS A 1 104 ? 6.027 -12.202 -6.127 1.00 87.75 104 LYS A CA 1
ATOM 789 C C . LYS A 1 104 ? 5.464 -12.266 -4.719 1.00 87.75 104 LYS A C 1
ATOM 791 O O . LYS A 1 104 ? 4.353 -11.802 -4.541 1.00 87.75 104 LYS A O 1
ATOM 796 N N . GLU A 1 105 ? 6.225 -12.769 -3.756 1.00 92.12 105 GLU A N 1
ATOM 797 C CA . GLU A 1 105 ? 5.741 -13.004 -2.398 1.00 92.12 105 GLU A CA 1
ATOM 798 C C . GLU A 1 105 ? 6.161 -11.879 -1.458 1.00 92.12 105 GLU A C 1
ATOM 800 O O . GLU A 1 105 ? 7.328 -11.459 -1.445 1.00 92.12 105 GLU A O 1
ATOM 805 N N . TYR A 1 106 ? 5.192 -11.407 -0.679 1.00 94.50 106 TYR A N 1
ATOM 806 C CA . TYR A 1 106 ? 5.356 -10.374 0.328 1.00 94.50 106 TYR A CA 1
ATOM 807 C C . TYR A 1 106 ? 4.720 -10.834 1.632 1.00 94.50 106 TYR A C 1
ATOM 809 O O . TYR A 1 106 ? 3.588 -11.319 1.652 1.00 94.50 106 TYR A O 1
ATOM 817 N N . VAL A 1 107 ? 5.430 -10.609 2.730 1.00 95.56 107 VAL A N 1
ATOM 818 C CA . VAL A 1 107 ? 4.946 -10.875 4.082 1.00 95.56 107 VAL A CA 1
ATOM 819 C C . VAL A 1 107 ? 4.816 -9.570 4.841 1.00 95.56 107 VAL A C 1
ATOM 821 O O . VAL A 1 107 ? 5.580 -8.626 4.643 1.00 95.56 107 VAL A O 1
ATOM 824 N N . ILE A 1 108 ? 3.819 -9.510 5.707 1.00 95.69 108 ILE A N 1
ATOM 825 C CA . ILE A 1 108 ? 3.581 -8.389 6.603 1.00 95.69 108 ILE A CA 1
ATOM 826 C C . ILE A 1 108 ? 3.988 -8.869 7.989 1.00 95.69 108 ILE A C 1
ATOM 828 O O . ILE A 1 108 ? 3.490 -9.887 8.471 1.00 95.69 108 ILE A O 1
ATOM 832 N N . LEU A 1 109 ? 4.913 -8.152 8.612 1.00 94.69 109 LEU A N 1
ATOM 833 C CA . LEU A 1 109 ? 5.496 -8.476 9.907 1.00 94.69 109 LEU A CA 1
ATOM 834 C C . LEU A 1 109 ? 5.100 -7.410 10.925 1.00 94.69 109 LEU A C 1
ATOM 836 O O . LEU A 1 109 ? 5.072 -6.221 10.601 1.00 94.69 109 LEU A O 1
ATOM 840 N N . ASP A 1 110 ? 4.805 -7.826 12.153 1.00 92.88 110 ASP A N 1
ATOM 841 C CA . ASP A 1 110 ? 4.605 -6.896 13.261 1.00 92.88 110 ASP A CA 1
ATOM 842 C C . ASP A 1 110 ? 5.918 -6.166 13.559 1.00 92.88 110 ASP A C 1
ATOM 844 O O . ASP A 1 110 ? 6.967 -6.784 13.766 1.00 92.88 110 ASP A O 1
ATOM 848 N N . ALA A 1 111 ? 5.847 -4.841 13.572 1.00 90.56 111 ALA A N 1
ATOM 849 C CA . ALA A 1 111 ? 6.963 -3.952 13.841 1.00 90.56 111 ALA A CA 1
ATOM 850 C C . ALA A 1 111 ? 6.664 -3.017 15.018 1.00 90.56 111 ALA A C 1
ATOM 852 O O . ALA A 1 111 ? 7.277 -1.962 15.132 1.00 90.56 111 ALA A O 1
ATOM 853 N N . SER A 1 112 ? 5.719 -3.375 15.891 1.00 85.7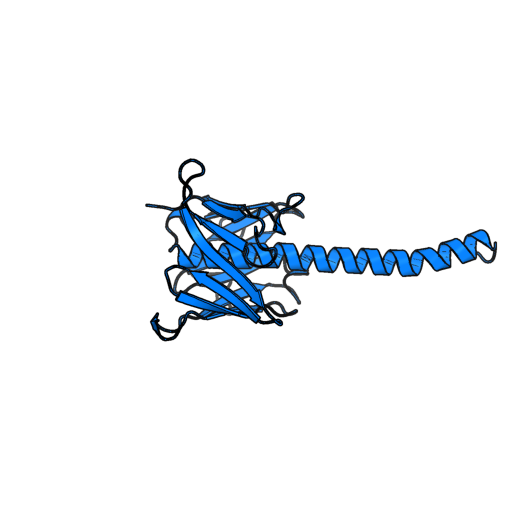5 112 SER A N 1
ATOM 854 C CA . SER A 1 112 ? 5.322 -2.571 17.049 1.00 85.75 112 SER A CA 1
ATOM 855 C C . SER A 1 112 ? 6.536 -2.131 17.882 1.00 85.75 112 SER A C 1
ATOM 857 O O . SER A 1 112 ? 7.129 -2.923 18.616 1.00 85.75 112 SER A O 1
ATOM 859 N N . GLY A 1 113 ? 6.909 -0.850 17.758 1.00 72.06 113 GLY A N 1
ATOM 860 C CA . GLY A 1 113 ? 8.038 -0.240 18.465 1.00 72.06 113 GLY A CA 1
ATOM 861 C C . GLY A 1 113 ? 9.426 -0.517 17.867 1.00 72.06 113 GLY A C 1
ATOM 862 O O . GLY A 1 113 ? 10.418 -0.288 18.561 1.00 72.06 113 GLY A O 1
ATOM 863 N N . ARG A 1 114 ? 9.521 -1.015 16.626 1.00 79.94 114 ARG A N 1
ATOM 864 C CA . ARG A 1 114 ? 10.775 -1.388 15.942 1.00 79.94 114 ARG A CA 1
ATOM 865 C C . ARG A 1 114 ? 10.792 -0.943 14.473 1.00 79.94 114 ARG A C 1
ATOM 867 O O . ARG A 1 114 ? 9.758 -0.822 13.825 1.00 79.94 114 ARG A O 1
ATOM 874 N N . GLY A 1 115 ? 11.989 -0.757 13.912 1.00 67.31 115 GLY A N 1
ATOM 875 C CA . GLY A 1 115 ? 12.201 -0.478 12.483 1.00 67.31 115 GLY A CA 1
ATOM 876 C C . GLY A 1 115 ? 11.984 0.974 12.036 1.00 67.31 115 GLY A C 1
ATOM 877 O O . GLY A 1 115 ? 12.330 1.313 10.905 1.00 67.31 115 GLY A O 1
ATOM 878 N N . GLY A 1 116 ? 11.449 1.848 12.892 1.00 68.81 116 GLY A N 1
ATOM 879 C CA . GLY A 1 116 ? 11.356 3.289 12.646 1.00 68.81 116 GLY A CA 1
ATOM 880 C C . GLY A 1 116 ? 12.664 4.057 12.899 1.00 68.81 116 GLY A C 1
ATOM 881 O O . GLY A 1 116 ? 13.592 3.533 13.518 1.00 68.81 116 GLY A O 1
ATOM 882 N N . PRO A 1 117 ? 12.757 5.331 12.468 1.00 65.38 117 PRO A N 1
ATOM 883 C CA . PRO A 1 117 ? 13.923 6.173 12.734 1.00 65.38 117 PRO A CA 1
ATOM 884 C C . PRO A 1 117 ? 14.212 6.276 14.239 1.00 65.38 117 PRO A C 1
ATOM 886 O O . PRO A 1 117 ? 13.379 6.758 15.003 1.00 65.38 117 PRO A O 1
ATOM 889 N N . GLY A 1 118 ? 15.394 5.822 14.665 1.00 67.12 118 GLY A N 1
ATOM 890 C CA . GLY A 1 118 ? 15.794 5.809 16.078 1.00 67.12 118 GLY A CA 1
ATOM 891 C C . GLY A 1 118 ? 15.232 4.646 16.907 1.00 67.12 118 GLY A C 1
ATOM 892 O O . GLY A 1 118 ? 15.413 4.643 18.123 1.00 67.12 118 GLY A O 1
ATOM 893 N N . GLN A 1 119 ? 14.570 3.669 16.281 1.00 78.06 119 GLN A N 1
ATOM 894 C CA . GLN A 1 119 ? 14.143 2.421 16.918 1.00 78.06 119 GLN A CA 1
ATOM 895 C C . GLN A 1 119 ? 15.136 1.284 16.627 1.00 78.06 119 GLN A C 1
ATOM 897 O O . GLN A 1 119 ? 15.962 1.382 15.720 1.00 78.06 119 GLN A O 1
ATOM 902 N N . GLU A 1 120 ? 15.052 0.200 17.402 1.00 78.62 120 GLU A N 1
ATOM 903 C CA . GLU A 1 120 ? 15.839 -1.012 17.153 1.00 78.62 120 GLU A CA 1
ATOM 904 C C . GLU A 1 120 ? 15.483 -1.610 15.784 1.00 78.62 120 GLU A C 1
ATOM 906 O O . GLU A 1 120 ? 14.317 -1.603 15.372 1.00 78.62 120 GLU A O 1
ATOM 911 N N . GLU A 1 121 ? 16.493 -2.118 15.076 1.00 81.69 121 GLU A N 1
ATOM 912 C CA . GLU A 1 121 ? 16.296 -2.817 13.810 1.00 81.69 121 GLU A CA 1
ATOM 913 C C . GLU A 1 121 ? 15.416 -4.056 14.025 1.00 81.69 121 GLU A C 1
ATOM 915 O O . GLU A 1 121 ? 15.565 -4.800 14.997 1.00 81.69 121 GLU A O 1
ATOM 920 N N . LEU A 1 122 ? 14.449 -4.264 13.132 1.00 86.31 122 LEU A N 1
ATOM 921 C CA . LEU A 1 122 ? 13.530 -5.388 13.240 1.00 86.31 122 LEU A CA 1
ATOM 922 C C . LEU A 1 122 ? 14.227 -6.679 12.790 1.00 86.31 122 LEU A C 1
ATOM 924 O O . LEU A 1 122 ? 14.592 -6.816 11.625 1.00 86.31 122 LEU A O 1
ATOM 928 N N . ASP A 1 123 ? 14.336 -7.660 13.688 1.00 87.44 123 ASP A N 1
ATOM 929 C CA . ASP A 1 123 ? 14.752 -9.018 13.321 1.00 87.44 123 ASP A CA 1
ATOM 930 C C . ASP A 1 123 ? 13.640 -9.705 12.511 1.00 87.44 123 ASP A C 1
ATOM 932 O O . ASP A 1 123 ? 12.681 -10.250 13.066 1.00 87.44 123 ASP A O 1
ATOM 936 N N . LEU A 1 124 ? 13.780 -9.670 11.184 1.00 87.62 124 LEU A N 1
ATOM 937 C CA . LEU A 1 124 ? 12.805 -10.195 10.224 1.00 87.62 124 LEU A CA 1
ATOM 938 C C . LEU A 1 124 ? 12.508 -11.689 10.410 1.00 87.62 124 LEU A C 1
ATOM 940 O O . LEU A 1 124 ? 11.418 -12.133 10.066 1.00 87.62 124 LEU A O 1
ATOM 944 N N . GLN A 1 125 ? 13.445 -12.471 10.959 1.00 85.88 125 GLN A N 1
ATOM 945 C CA . GLN A 1 125 ? 13.247 -13.911 11.156 1.00 85.88 125 GLN A CA 1
ATOM 946 C C . GLN A 1 125 ? 12.433 -14.230 12.412 1.00 85.88 125 GLN A C 1
ATOM 948 O O . GLN A 1 125 ? 11.835 -15.301 12.503 1.00 85.88 125 GLN A O 1
ATOM 953 N N . LYS A 1 126 ? 12.424 -13.322 13.394 1.00 87.44 126 LYS A N 1
ATOM 954 C CA . LYS A 1 126 ? 11.694 -13.491 14.661 1.00 87.44 126 LYS A CA 1
ATOM 955 C C . LYS A 1 126 ? 10.419 -12.661 14.737 1.00 87.44 126 LYS A C 1
ATOM 957 O O . LYS A 1 126 ? 9.603 -12.902 15.627 1.00 87.44 126 LYS A O 1
ATOM 962 N N . ALA A 1 127 ? 10.268 -11.668 13.866 1.00 89.00 127 ALA A N 1
ATOM 963 C CA . ALA A 1 127 ? 9.098 -10.811 13.841 1.00 89.00 127 ALA A CA 1
ATOM 964 C C . ALA A 1 127 ? 7.828 -11.644 13.570 1.00 89.00 127 ALA A C 1
ATOM 966 O O . ALA A 1 127 ? 7.800 -12.423 12.614 1.00 89.00 127 ALA A O 1
ATOM 967 N N . PRO A 1 128 ? 6.769 -11.506 14.390 1.00 92.25 128 PRO A N 1
ATOM 968 C CA . PRO A 1 128 ? 5.515 -12.205 14.154 1.00 92.25 128 PRO A CA 1
ATOM 969 C C . PRO A 1 128 ? 4.931 -11.837 12.791 1.00 92.25 128 PRO A C 1
ATOM 971 O O . PRO A 1 128 ? 4.746 -10.659 12.482 1.00 92.25 128 PRO A O 1
ATOM 974 N N . LYS A 1 129 ? 4.601 -12.846 11.985 1.00 94.19 129 LYS A N 1
ATOM 975 C CA . LYS A 1 129 ? 3.861 -12.639 10.742 1.00 94.19 129 LYS A CA 1
ATOM 976 C C . LYS A 1 129 ? 2.422 -12.242 11.062 1.00 94.19 129 LYS A C 1
ATOM 978 O O . LYS A 1 129 ? 1.745 -12.909 11.842 1.00 94.19 129 LYS A O 1
ATOM 983 N N . VAL A 1 130 ? 1.971 -11.157 10.445 1.00 94.00 130 VAL A N 1
ATOM 984 C CA . VAL A 1 130 ? 0.620 -10.600 10.603 1.00 94.00 130 VAL A CA 1
ATOM 985 C C . VAL A 1 130 ? -0.174 -10.591 9.300 1.00 94.00 130 VAL A 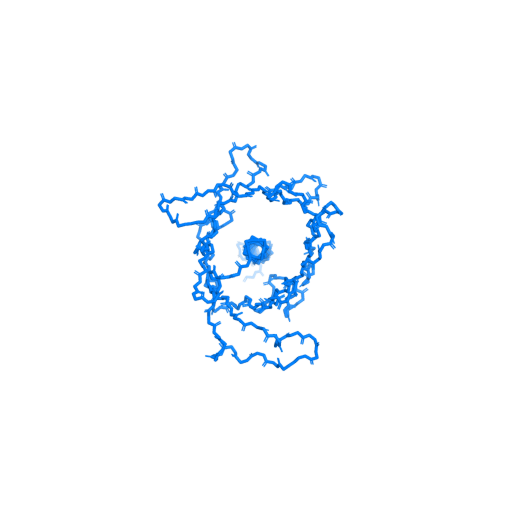C 1
ATOM 987 O O . VAL A 1 130 ? -1.356 -10.259 9.291 1.00 94.00 130 VAL A O 1
ATOM 990 N N . GLY A 1 131 ? 0.447 -10.969 8.189 1.00 94.06 131 GLY A N 1
ATOM 991 C CA . GLY A 1 131 ? -0.246 -11.129 6.923 1.00 94.06 131 GLY A CA 1
ATOM 992 C C . GLY A 1 131 ? 0.693 -11.418 5.766 1.00 94.06 131 GLY A C 1
ATOM 993 O O . GLY A 1 131 ? 1.906 -11.555 5.942 1.00 94.06 131 GLY A O 1
ATOM 994 N N . GLN A 1 132 ? 0.123 -11.514 4.575 1.00 95.19 132 GLN A N 1
ATOM 995 C CA . GLN A 1 132 ? 0.841 -11.739 3.330 1.00 95.19 132 GLN A CA 1
ATOM 996 C C . GLN A 1 132 ? 0.025 -11.267 2.129 1.00 95.19 132 GLN A C 1
ATOM 998 O O . GLN A 1 132 ? -1.192 -11.096 2.199 1.00 95.19 132 GLN A O 1
ATOM 1003 N N . PHE A 1 133 ? 0.709 -11.064 1.012 1.00 94.19 133 PHE A N 1
ATOM 1004 C CA . PHE A 1 133 ? 0.075 -10.867 -0.283 1.00 94.19 133 PHE A CA 1
ATOM 1005 C C . PHE A 1 133 ? 1.030 -11.270 -1.403 1.00 94.19 133 PHE A C 1
ATOM 1007 O O . PHE A 1 133 ? 2.252 -11.265 -1.235 1.00 94.19 133 PHE A O 1
ATOM 1014 N N . SER A 1 134 ? 0.468 -11.564 -2.572 1.00 90.44 134 SER A N 1
ATOM 1015 C CA . SER A 1 134 ? 1.244 -11.951 -3.743 1.00 90.44 134 SER A CA 1
ATOM 1016 C C . SER A 1 134 ? 1.003 -11.026 -4.939 1.00 90.44 134 SER A C 1
ATOM 1018 O O . SER A 1 134 ? -0.075 -10.472 -5.162 1.00 90.44 134 SER A O 1
ATOM 1020 N N . ALA A 1 135 ? 2.050 -10.844 -5.740 1.00 82.25 135 ALA A N 1
ATOM 1021 C CA . ALA A 1 135 ? 2.047 -10.080 -6.980 1.00 82.25 135 ALA A CA 1
ATOM 1022 C C . ALA A 1 135 ? 1.891 -11.006 -8.199 1.00 82.25 135 ALA A C 1
ATOM 1024 O O . ALA A 1 135 ? 2.704 -10.985 -9.130 1.00 82.25 135 ALA A O 1
ATOM 1025 N N . GLU A 1 136 ? 0.863 -11.856 -8.192 1.00 77.81 136 GLU A N 1
ATOM 1026 C CA . GLU A 1 136 ? 0.537 -12.716 -9.332 1.00 77.81 136 GLU A CA 1
ATOM 1027 C C . GLU A 1 136 ? 0.067 -11.926 -10.570 1.00 77.81 136 GLU A C 1
ATOM 1029 O O . GLU A 1 136 ? -0.185 -10.717 -10.541 1.00 77.81 136 GLU A O 1
ATOM 1034 N N . SER A 1 137 ? -0.025 -12.598 -11.721 1.00 57.38 137 SER A N 1
ATOM 1035 C CA . SER A 1 137 ? -0.477 -11.971 -12.966 1.00 57.38 137 SER A CA 1
ATOM 1036 C C . SER A 1 137 ? -1.874 -11.366 -12.796 1.00 57.38 137 SER A C 1
ATOM 1038 O O . SER A 1 137 ? -2.842 -12.079 -12.550 1.00 57.38 137 SER A O 1
ATOM 1040 N N . GLY A 1 138 ? -1.983 -10.046 -12.957 1.00 63.88 138 GLY A N 1
ATOM 1041 C CA . GLY A 1 138 ? -3.231 -9.319 -12.720 1.00 63.88 138 GLY A CA 1
ATOM 1042 C C . GLY A 1 138 ? -3.425 -8.822 -11.284 1.00 63.88 138 GLY A C 1
ATOM 1043 O O . GLY A 1 138 ? -4.503 -8.310 -10.993 1.00 63.88 138 GLY A O 1
ATOM 1044 N N . ALA A 1 139 ? -2.406 -8.887 -10.418 1.00 61.59 139 ALA A N 1
ATOM 1045 C CA . ALA A 1 139 ? -2.465 -8.428 -9.024 1.00 61.59 139 ALA A CA 1
ATOM 1046 C C . ALA A 1 139 ? -2.926 -6.969 -8.853 1.00 61.59 139 ALA A C 1
ATOM 1048 O O . ALA A 1 139 ? -3.611 -6.659 -7.891 1.00 61.59 139 ALA A O 1
ATOM 1049 N N . LEU A 1 140 ? -2.668 -6.068 -9.811 1.00 68.12 140 LEU A N 1
ATOM 1050 C CA . LEU A 1 140 ? -3.227 -4.704 -9.757 1.00 68.12 140 LEU A CA 1
ATOM 1051 C C . LEU A 1 140 ? -4.751 -4.660 -9.961 1.00 68.12 140 LEU A C 1
ATOM 1053 O O . LEU A 1 140 ? -5.407 -3.700 -9.569 1.00 68.12 140 LEU A O 1
ATOM 1057 N N . LYS A 1 141 ? -5.342 -5.677 -10.589 1.00 72.44 141 LYS A N 1
ATOM 1058 C CA . LYS A 1 141 ? -6.797 -5.788 -10.775 1.00 72.44 141 LYS A CA 1
ATOM 1059 C C . LYS A 1 141 ? -7.460 -6.597 -9.664 1.00 72.44 141 LYS A C 1
ATOM 1061 O O . LYS A 1 141 ? -8.635 -6.386 -9.404 1.00 72.44 141 LYS A O 1
ATOM 1066 N N . LYS A 1 142 ? -6.724 -7.534 -9.065 1.00 81.31 142 LYS A N 1
ATOM 1067 C CA . LYS A 1 142 ? -7.209 -8.485 -8.061 1.00 81.31 142 LYS A CA 1
ATOM 1068 C C . LYS A 1 142 ? -6.219 -8.587 -6.904 1.00 81.31 142 LYS A C 1
ATOM 1070 O O . LYS A 1 142 ? -5.684 -9.660 -6.646 1.00 81.31 142 LYS A O 1
ATOM 1075 N N . LEU A 1 143 ? -5.914 -7.459 -6.266 1.00 89.06 143 LEU A N 1
ATOM 1076 C CA . LEU A 1 143 ? -5.043 -7.487 -5.095 1.00 89.06 143 LEU A CA 1
ATOM 1077 C C . LEU A 1 143 ? -5.798 -8.176 -3.966 1.00 89.06 143 LEU A C 1
ATOM 1079 O O . LEU A 1 143 ? -6.939 -7.816 -3.679 1.00 89.06 143 LEU A O 1
ATOM 1083 N N . HIS A 1 144 ? -5.148 -9.131 -3.322 1.00 92.12 144 HIS A N 1
ATOM 1084 C CA . HIS A 1 144 ? -5.660 -9.801 -2.141 1.00 92.12 144 HIS A CA 1
ATOM 1085 C C . HIS A 1 144 ? -4.572 -9.755 -1.076 1.00 92.12 144 HIS A C 1
ATOM 1087 O O . HIS A 1 144 ? -3.444 -10.178 -1.317 1.00 92.12 144 HIS A O 1
ATOM 1093 N N . VAL A 1 145 ? -4.915 -9.162 0.062 1.00 93.25 145 VAL A N 1
ATOM 1094 C CA . VAL A 1 145 ? -4.085 -9.141 1.260 1.00 93.25 145 VAL A CA 1
ATOM 1095 C C . VAL A 1 145 ? -4.762 -10.007 2.306 1.00 93.25 145 VAL A C 1
ATOM 1097 O O . VAL A 1 145 ? -5.914 -9.758 2.666 1.00 93.25 145 VAL A O 1
ATOM 1100 N N . GLU A 1 146 ? -4.037 -11.019 2.758 1.00 93.69 146 GLU A N 1
ATOM 1101 C CA . GLU A 1 146 ? -4.449 -11.945 3.804 1.00 93.69 146 GLU A CA 1
ATOM 1102 C C . GLU A 1 146 ? -3.831 -11.476 5.117 1.00 93.69 146 GLU A C 1
ATOM 1104 O O . GLU A 1 146 ? -2.618 -11.288 5.213 1.00 93.69 146 GLU A O 1
ATOM 1109 N N . PHE A 1 147 ? -4.661 -11.265 6.129 1.00 92.81 147 PHE A N 1
ATOM 1110 C CA . PHE A 1 147 ? -4.244 -10.932 7.480 1.00 92.81 147 PHE A CA 1
ATOM 1111 C C . PHE A 1 147 ? -4.330 -12.181 8.360 1.00 92.81 147 PHE A C 1
ATOM 1113 O O . PHE A 1 147 ? -5.324 -12.909 8.381 1.00 92.81 147 PHE A O 1
ATOM 1120 N N . GLU A 1 148 ? -3.278 -12.419 9.135 1.00 91.00 148 GLU A N 1
ATOM 1121 C CA . GLU A 1 148 ? -3.108 -13.602 9.977 1.00 91.00 148 GLU A CA 1
ATOM 1122 C C . GLU A 1 148 ? -2.761 -13.178 11.411 1.00 91.00 148 GLU A C 1
ATOM 1124 O O . GLU A 1 148 ? -2.140 -12.138 11.639 1.00 91.00 148 GLU A O 1
ATOM 1129 N N . GLY A 1 149 ? -3.176 -13.969 12.404 1.00 88.81 149 GLY A N 1
ATOM 1130 C CA . GLY A 1 149 ? -2.827 -13.736 13.809 1.00 88.81 149 GLY A CA 1
ATOM 1131 C C . GLY A 1 149 ? -3.179 -12.323 14.295 1.00 88.81 149 GLY A C 1
ATOM 1132 O O . GLY A 1 149 ? -4.335 -11.901 14.237 1.00 88.81 149 GLY A O 1
ATOM 1133 N N . ALA A 1 150 ? -2.173 -11.576 14.764 1.00 87.25 150 ALA A N 1
ATOM 1134 C CA . ALA A 1 150 ? -2.359 -10.209 15.255 1.00 87.25 150 ALA A CA 1
ATOM 1135 C C . ALA A 1 150 ? -2.839 -9.231 14.164 1.00 87.25 150 ALA A C 1
ATOM 1137 O O . ALA A 1 150 ? -3.516 -8.254 14.482 1.00 87.25 150 ALA A O 1
ATOM 1138 N N . GLY A 1 151 ? -2.579 -9.518 12.883 1.00 84.94 151 GLY A N 1
ATOM 1139 C CA . GLY A 1 151 ? -3.039 -8.691 11.765 1.00 84.94 151 GLY A CA 1
ATOM 1140 C C . GLY A 1 151 ? -4.556 -8.660 11.611 1.00 84.94 151 GLY A C 1
ATOM 1141 O O . GLY A 1 151 ? -5.120 -7.621 11.284 1.00 84.94 151 GLY A O 1
ATOM 1142 N N . GLN A 1 152 ? -5.245 -9.757 11.941 1.00 88.19 152 GLN A N 1
ATOM 1143 C CA . GLN A 1 152 ? -6.716 -9.820 11.901 1.00 88.19 152 GLN A CA 1
ATOM 1144 C C . GLN A 1 152 ? -7.371 -8.916 12.948 1.00 88.19 152 GLN A C 1
ATOM 1146 O O . GLN A 1 152 ? -8.530 -8.526 12.806 1.00 88.19 152 GLN A O 1
ATOM 1151 N N . SER A 1 153 ? -6.622 -8.605 14.009 1.00 87.56 153 SER A N 1
ATOM 1152 C CA . SER A 1 153 ? -7.045 -7.713 15.087 1.00 87.56 153 SER A CA 1
ATOM 1153 C C . SER A 1 153 ? -6.685 -6.250 14.817 1.00 87.56 153 SER A C 1
ATOM 1155 O O . SER A 1 153 ? -7.022 -5.393 15.635 1.00 87.56 153 SER A O 1
ATOM 1157 N N . LEU A 1 154 ? -6.006 -5.948 13.701 1.00 89.75 154 LEU A N 1
ATOM 1158 C CA . LEU A 1 154 ? -5.751 -4.568 13.306 1.00 89.75 154 LEU A CA 1
ATOM 1159 C C . LEU A 1 154 ? -7.073 -3.849 13.008 1.00 89.75 154 LEU A C 1
ATOM 1161 O O . LEU A 1 154 ? -7.981 -4.448 12.422 1.00 89.75 154 LEU A O 1
ATOM 1165 N N . PRO A 1 155 ? -7.168 -2.558 13.360 1.00 91.56 155 PRO A N 1
ATOM 1166 C CA . PRO A 1 155 ? -8.248 -1.695 12.910 1.00 91.56 155 PRO A CA 1
ATOM 1167 C C . PRO A 1 155 ? -8.431 -1.746 11.384 1.00 91.56 155 PRO A C 1
ATOM 1169 O O . PRO A 1 155 ? -7.468 -1.889 10.626 1.00 91.56 155 PRO A O 1
ATOM 1172 N N . LEU A 1 156 ? -9.680 -1.670 10.919 1.00 91.62 156 LEU A N 1
ATOM 1173 C CA . LEU A 1 156 ? -10.000 -1.860 9.501 1.00 91.62 156 LEU A CA 1
ATOM 1174 C C . LEU A 1 156 ? -9.404 -0.762 8.606 1.00 91.62 156 LEU A C 1
ATOM 1176 O O . LEU A 1 156 ? -8.957 -1.043 7.499 1.00 91.62 156 LEU A O 1
ATOM 1180 N N . ASP A 1 157 ? -9.347 0.469 9.097 1.00 91.81 157 ASP A N 1
ATOM 1181 C CA . ASP A 1 157 ? -8.613 1.575 8.482 1.00 91.81 157 ASP A CA 1
ATOM 1182 C C . ASP A 1 157 ? -7.124 1.238 8.287 1.00 91.81 157 ASP A C 1
ATOM 1184 O O . ASP A 1 157 ? -6.590 1.443 7.195 1.00 91.81 157 ASP A O 1
ATOM 1188 N N . ALA A 1 158 ? -6.472 0.632 9.284 1.00 92.81 158 ALA A N 1
ATOM 1189 C CA . ALA A 1 158 ? -5.094 0.161 9.159 1.00 92.81 158 ALA A CA 1
ATOM 1190 C C . ALA A 1 158 ? -4.954 -0.923 8.083 1.00 92.81 158 ALA A C 1
ATOM 1192 O O . ALA A 1 158 ? -4.058 -0.839 7.243 1.00 92.81 158 ALA A O 1
ATOM 1193 N N . GLN A 1 159 ? -5.855 -1.909 8.054 1.00 94.06 159 GLN A N 1
ATOM 1194 C CA . GLN A 1 159 ? -5.845 -2.962 7.031 1.00 94.06 159 GLN A CA 1
ATOM 1195 C C . GLN A 1 159 ? -6.033 -2.392 5.616 1.00 94.06 159 GLN A C 1
ATOM 1197 O O . GLN A 1 159 ? -5.314 -2.769 4.687 1.00 94.06 159 GLN A O 1
ATOM 1202 N N . VAL A 1 160 ? -6.960 -1.445 5.448 1.00 94.25 160 VAL A N 1
ATOM 1203 C CA . VAL A 1 160 ? -7.215 -0.764 4.171 1.00 94.25 160 VAL A CA 1
ATOM 1204 C C . VAL A 1 160 ? -5.997 0.049 3.739 1.00 94.25 160 VAL A C 1
ATOM 1206 O O . VAL A 1 160 ? -5.562 -0.087 2.592 1.00 94.25 160 VAL A O 1
ATOM 1209 N N . PHE A 1 161 ? -5.389 0.814 4.649 1.00 95.31 161 PHE A N 1
ATOM 1210 C CA . PHE A 1 161 ? -4.155 1.551 4.382 1.00 95.31 161 PHE A CA 1
ATOM 1211 C C . PHE A 1 161 ? -3.014 0.620 3.954 1.00 95.31 161 PHE A C 1
ATOM 1213 O O . PHE A 1 161 ? -2.407 0.836 2.907 1.00 95.31 161 PHE A O 1
ATOM 1220 N N . ILE A 1 162 ? -2.764 -0.457 4.703 1.00 95.25 162 ILE A N 1
ATOM 1221 C CA . ILE A 1 162 ? -1.734 -1.453 4.376 1.00 95.25 162 ILE A CA 1
ATOM 1222 C C . ILE A 1 162 ? -1.998 -2.070 2.997 1.00 95.25 162 ILE A C 1
ATOM 1224 O O . ILE A 1 162 ? -1.067 -2.231 2.208 1.00 95.25 162 ILE A O 1
ATOM 1228 N N . SER A 1 163 ? -3.259 -2.354 2.656 1.00 94.88 163 SER A N 1
ATOM 1229 C CA . SER A 1 163 ? -3.614 -2.883 1.335 1.00 94.88 163 SER A CA 1
ATOM 1230 C C . SER A 1 163 ? -3.340 -1.891 0.198 1.00 94.88 163 SER A C 1
ATOM 1232 O O . SER A 1 163 ? -2.890 -2.286 -0.879 1.00 94.88 163 SER A O 1
ATOM 1234 N N . TRP A 1 164 ? -3.537 -0.592 0.437 1.00 95.00 164 TRP A N 1
ATOM 1235 C CA . TRP A 1 164 ? -3.184 0.453 -0.520 1.00 95.00 164 TRP A CA 1
ATOM 1236 C C . TRP A 1 164 ? -1.664 0.562 -0.704 1.00 95.00 164 TRP A C 1
ATOM 1238 O O . TRP A 1 164 ? -1.180 0.629 -1.837 1.00 95.00 164 TRP A O 1
ATOM 1248 N N . VAL A 1 165 ? -0.896 0.486 0.385 1.00 95.12 165 VAL A N 1
ATOM 1249 C CA . VAL A 1 165 ? 0.574 0.447 0.331 1.00 95.12 165 VAL A CA 1
ATOM 1250 C C . VAL A 1 165 ? 1.059 -0.787 -0.437 1.00 95.12 165 VAL A C 1
ATOM 1252 O O . VAL A 1 165 ? 1.918 -0.670 -1.314 1.00 95.12 165 VAL A O 1
ATOM 1255 N N . ALA A 1 166 ? 0.473 -1.961 -0.181 1.00 93.88 166 ALA A N 1
ATOM 1256 C CA . ALA A 1 166 ? 0.769 -3.198 -0.901 1.00 93.88 166 ALA A CA 1
ATOM 1257 C C . ALA A 1 166 ? 0.522 -3.051 -2.412 1.00 93.88 166 ALA A C 1
ATOM 1259 O O . ALA A 1 166 ? 1.393 -3.381 -3.224 1.00 93.88 166 ALA A O 1
ATOM 1260 N N . ARG A 1 167 ? -0.620 -2.466 -2.802 1.00 91.88 167 ARG A N 1
ATOM 1261 C CA . ARG A 1 167 ? -0.938 -2.153 -4.203 1.00 91.88 167 ARG A CA 1
ATOM 1262 C C . ARG A 1 167 ? 0.149 -1.300 -4.850 1.00 91.88 167 ARG A C 1
ATOM 1264 O O . ARG A 1 167 ? 0.653 -1.656 -5.917 1.00 91.88 167 ARG A O 1
ATOM 1271 N N . HIS A 1 168 ? 0.523 -0.198 -4.207 1.00 91.69 168 HIS A N 1
ATOM 1272 C CA . HIS A 1 168 ? 1.501 0.736 -4.757 1.00 91.69 168 HIS A CA 1
ATOM 1273 C C . HIS A 1 168 ? 2.913 0.137 -4.831 1.00 91.69 168 HIS A C 1
ATOM 1275 O O . HIS A 1 168 ? 3.659 0.392 -5.781 1.00 91.69 168 HIS A O 1
ATOM 1281 N N . ALA A 1 169 ? 3.276 -0.718 -3.872 1.00 89.94 169 ALA A N 1
ATOM 1282 C CA . ALA A 1 169 ? 4.539 -1.448 -3.874 1.00 89.94 169 ALA A CA 1
ATOM 1283 C C . ALA A 1 169 ? 4.650 -2.409 -5.074 1.00 89.94 169 ALA A C 1
ATOM 1285 O O . ALA A 1 169 ? 5.734 -2.558 -5.651 1.00 89.94 169 ALA A O 1
ATOM 1286 N N . ILE A 1 170 ? 3.545 -3.046 -5.470 1.00 89.88 170 ILE A N 1
ATOM 1287 C CA . ILE A 1 170 ? 3.475 -3.884 -6.676 1.00 89.88 170 ILE A CA 1
ATOM 1288 C C . ILE A 1 170 ? 3.545 -3.009 -7.932 1.00 89.88 170 ILE A C 1
ATOM 1290 O O . ILE A 1 170 ? 4.357 -3.267 -8.825 1.00 89.88 170 ILE A O 1
ATOM 1294 N N . GLU A 1 171 ? 2.736 -1.951 -7.986 1.00 89.00 171 GLU A N 1
ATOM 1295 C CA . GLU A 1 171 ? 2.642 -1.032 -9.125 1.00 89.00 171 GLU A CA 1
ATOM 1296 C C . GLU A 1 171 ? 3.995 -0.398 -9.468 1.00 89.00 171 GLU A C 1
ATOM 1298 O O . GLU A 1 171 ? 4.474 -0.504 -10.600 1.00 89.00 171 GLU A O 1
ATOM 1303 N N . SER A 1 172 ? 4.667 0.173 -8.467 1.00 86.81 172 SER A N 1
ATOM 1304 C CA . SER A 1 172 ? 5.969 0.828 -8.621 1.00 86.81 172 SER A CA 1
ATOM 1305 C C . SER A 1 172 ? 7.027 -0.102 -9.222 1.00 86.81 172 SER A C 1
ATOM 1307 O O . SER A 1 172 ? 7.863 0.318 -10.028 1.00 86.81 172 SER A O 1
ATOM 1309 N N . ARG A 1 173 ? 6.988 -1.394 -8.875 1.00 85.75 173 ARG A N 1
ATOM 1310 C CA . ARG A 1 173 ? 7.921 -2.395 -9.411 1.00 85.75 173 ARG A CA 1
ATOM 1311 C C . ARG A 1 173 ? 7.573 -2.823 -10.825 1.00 85.75 173 ARG A C 1
ATOM 1313 O O . ARG A 1 173 ? 8.483 -2.999 -11.635 1.00 85.75 173 ARG A O 1
ATOM 1320 N N . MET A 1 174 ? 6.288 -2.964 -11.143 1.00 82.75 174 MET A N 1
ATOM 1321 C CA . MET A 1 174 ? 5.849 -3.252 -12.511 1.00 82.75 174 MET A CA 1
ATOM 1322 C C . MET A 1 174 ? 6.273 -2.133 -13.470 1.00 82.75 174 MET A C 1
ATOM 1324 O O . MET A 1 174 ? 6.826 -2.416 -14.536 1.00 82.75 174 MET A O 1
ATOM 1328 N N . ILE A 1 175 ? 6.109 -0.871 -13.063 1.00 81.12 175 ILE A N 1
ATOM 1329 C CA . ILE A 1 175 ? 6.535 0.296 -13.848 1.00 81.12 175 ILE A CA 1
ATOM 1330 C C . ILE A 1 175 ? 8.057 0.295 -14.032 1.00 81.12 175 ILE A C 1
ATOM 1332 O O . ILE A 1 175 ? 8.537 0.401 -15.161 1.00 81.12 175 ILE A O 1
ATOM 1336 N N . SER A 1 176 ? 8.824 0.110 -12.952 1.00 76.44 176 SER A N 1
ATOM 1337 C CA . SER A 1 176 ? 10.292 0.061 -13.016 1.00 76.44 176 SER A CA 1
ATOM 1338 C C . SER A 1 176 ? 10.802 -1.064 -13.930 1.00 76.44 176 SER A C 1
ATOM 1340 O O . SER A 1 176 ? 11.672 -0.833 -14.770 1.00 76.44 176 SER A O 1
ATOM 1342 N N . SER A 1 177 ? 10.208 -2.259 -13.841 1.00 78.88 177 SER A N 1
ATOM 1343 C CA . SER A 1 177 ? 10.554 -3.395 -14.705 1.00 78.88 177 SER A CA 1
ATOM 1344 C C . SER A 1 177 ? 10.224 -3.134 -16.176 1.00 78.88 177 SER A C 1
ATOM 1346 O O . SER A 1 177 ? 10.959 -3.591 -17.050 1.00 78.88 177 SER A O 1
ATOM 1348 N N . THR A 1 178 ? 9.129 -2.424 -16.456 1.00 82.62 178 THR A N 1
ATOM 1349 C CA . THR A 1 178 ? 8.713 -2.100 -17.827 1.00 82.62 178 THR A CA 1
ATOM 1350 C C . THR A 1 178 ? 9.679 -1.106 -18.462 1.00 82.62 178 THR A C 1
ATOM 1352 O O . THR A 1 178 ? 10.131 -1.332 -19.577 1.00 82.62 178 THR A O 1
ATOM 1355 N N . TRP A 1 179 ? 10.086 -0.062 -17.734 1.00 82.19 179 TRP A N 1
ATOM 1356 C CA . TRP A 1 179 ? 11.080 0.900 -18.221 1.00 82.19 179 TRP A CA 1
ATOM 1357 C C . TRP A 1 179 ? 12.435 0.260 -18.523 1.00 82.19 179 TRP A C 1
ATOM 1359 O O . TRP A 1 179 ? 13.032 0.570 -19.554 1.00 82.19 179 TRP A O 1
ATOM 1369 N N . ALA A 1 180 ? 12.896 -0.660 -17.671 1.00 80.38 180 ALA A N 1
ATOM 1370 C CA . ALA A 1 180 ? 14.128 -1.405 -17.918 1.00 80.38 180 ALA A CA 1
ATOM 1371 C C . ALA A 1 180 ? 14.044 -2.232 -19.214 1.00 80.38 180 ALA A C 1
ATOM 1373 O O . ALA A 1 180 ? 14.973 -2.208 -20.020 1.00 80.38 180 ALA A O 1
ATOM 1374 N N . MET A 1 181 ? 12.911 -2.905 -19.447 1.00 84.38 181 MET A N 1
ATOM 1375 C CA . MET A 1 181 ? 12.661 -3.661 -20.679 1.00 84.38 181 MET A CA 1
ATOM 1376 C C . MET A 1 181 ? 12.624 -2.744 -21.907 1.00 84.38 181 MET A C 1
ATOM 1378 O O . MET A 1 181 ? 13.254 -3.045 -22.918 1.00 84.38 181 MET A O 1
ATOM 1382 N N . THR A 1 182 ? 11.924 -1.611 -21.820 1.00 87.94 182 THR A N 1
ATOM 1383 C CA . THR A 1 182 ? 11.841 -0.632 -22.910 1.00 87.94 182 THR A CA 1
ATOM 1384 C C . THR A 1 182 ? 13.223 -0.100 -23.272 1.00 87.94 182 THR A C 1
ATOM 1386 O O . THR A 1 182 ? 13.575 -0.087 -24.447 1.00 87.94 182 THR A O 1
ATOM 1389 N N . LEU A 1 183 ? 14.036 0.284 -22.283 1.00 90.50 183 LEU A N 1
ATOM 1390 C CA . LEU A 1 183 ? 15.393 0.775 -22.528 1.00 90.50 183 LEU A CA 1
ATOM 1391 C C . LEU A 1 183 ? 16.281 -0.307 -23.155 1.00 90.50 183 LEU A C 1
ATOM 1393 O O . LEU A 1 183 ? 17.007 -0.028 -24.107 1.00 90.50 183 LEU A O 1
ATOM 1397 N N . PHE A 1 184 ? 16.182 -1.546 -22.667 1.00 92.31 184 PHE A N 1
ATOM 1398 C CA . PHE A 1 184 ? 16.891 -2.682 -23.248 1.00 92.31 184 PHE A CA 1
ATOM 1399 C C . PHE A 1 184 ? 16.518 -2.892 -24.721 1.00 92.31 184 PHE A C 1
ATOM 1401 O O . PHE A 1 184 ? 17.408 -3.019 -25.554 1.00 92.31 184 PHE A O 1
ATOM 1408 N N . LEU A 1 185 ? 15.227 -2.852 -25.067 1.00 93.38 185 LEU A N 1
ATOM 1409 C CA . LEU A 1 185 ? 14.765 -2.979 -26.453 1.00 93.38 185 LEU A CA 1
ATOM 1410 C C . LEU A 1 185 ? 15.249 -1.821 -27.335 1.00 93.38 185 LEU A C 1
ATOM 1412 O O . LEU A 1 185 ? 15.702 -2.059 -28.452 1.00 93.38 185 LEU A O 1
ATOM 1416 N N . VAL A 1 186 ? 15.210 -0.586 -26.832 1.00 95.44 186 VAL A N 1
ATOM 1417 C CA . VAL A 1 186 ? 15.697 0.602 -27.554 1.00 95.44 186 VAL A CA 1
ATOM 1418 C C . VAL A 1 186 ? 17.192 0.504 -27.865 1.00 95.44 186 VAL A C 1
ATOM 1420 O O . VAL A 1 186 ? 17.610 0.961 -28.924 1.00 95.44 186 VAL A O 1
ATOM 1423 N N . ILE A 1 187 ? 17.990 -0.115 -26.991 1.00 94.00 187 ILE A N 1
ATOM 1424 C CA . ILE A 1 187 ? 19.421 -0.372 -27.226 1.00 94.00 187 ILE A CA 1
A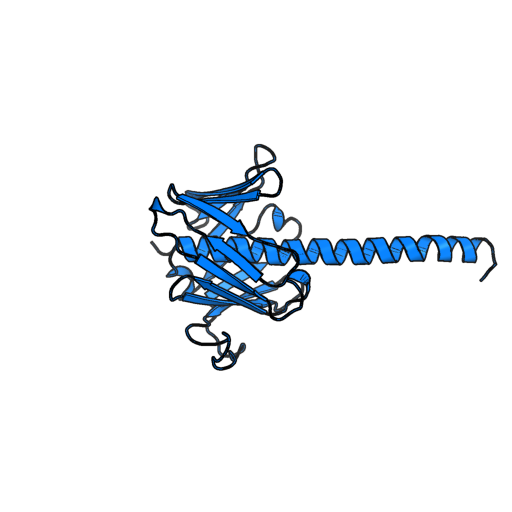TOM 1425 C C . ILE A 1 187 ? 19.630 -1.600 -28.126 1.00 94.00 187 ILE A C 1
ATOM 1427 O O . ILE A 1 187 ? 20.532 -1.617 -28.960 1.00 94.00 187 ILE A O 1
ATOM 1431 N N . LEU A 1 188 ? 18.796 -2.630 -27.990 1.00 94.69 188 LEU A N 1
ATOM 1432 C CA . LEU A 1 188 ? 18.926 -3.873 -28.745 1.00 94.69 188 LEU A CA 1
ATOM 1433 C C . LEU A 1 188 ? 18.604 -3.688 -30.235 1.00 94.69 188 LEU A C 1
ATOM 1435 O O . LEU A 1 188 ? 19.293 -4.255 -31.076 1.00 94.69 188 LEU A O 1
ATOM 1439 N N . ILE A 1 189 ? 17.598 -2.877 -30.576 1.00 95.00 189 ILE A N 1
ATOM 1440 C CA . ILE A 1 189 ? 17.214 -2.595 -31.969 1.00 95.00 189 ILE A CA 1
ATOM 1441 C C . ILE A 1 189 ? 18.402 -2.093 -32.816 1.00 95.00 189 ILE A C 1
ATOM 1443 O O . ILE A 1 189 ? 18.683 -2.715 -33.842 1.00 95.00 189 ILE A O 1
ATOM 1447 N N . PRO A 1 190 ? 19.136 -1.026 -32.439 1.00 92.69 190 PRO A N 1
ATOM 1448 C CA . PRO A 1 190 ? 20.273 -0.560 -33.226 1.00 92.69 190 PRO A CA 1
ATOM 1449 C C . PRO A 1 190 ? 21.419 -1.576 -33.260 1.00 92.69 190 PRO A C 1
ATOM 1451 O O . PRO A 1 190 ? 22.059 -1.699 -34.298 1.00 92.69 190 PRO A O 1
ATOM 1454 N N . LEU A 1 191 ? 21.652 -2.350 -32.192 1.00 93.31 191 LEU A N 1
ATOM 1455 C CA . LEU A 1 191 ? 22.655 -3.423 -32.209 1.00 93.31 191 LEU A CA 1
ATOM 1456 C C . LEU A 1 191 ? 22.310 -4.517 -33.227 1.00 93.31 191 LEU A C 1
ATOM 1458 O O . LEU A 1 191 ? 23.184 -4.952 -33.972 1.00 93.31 191 LEU A O 1
ATOM 1462 N N . ILE A 1 192 ? 21.038 -4.919 -33.309 1.00 94.00 192 ILE A N 1
ATOM 1463 C CA . ILE A 1 192 ? 20.565 -5.876 -34.319 1.00 94.00 192 ILE A CA 1
ATOM 1464 C C . ILE A 1 192 ? 20.750 -5.304 -35.726 1.00 94.00 192 ILE A C 1
ATOM 1466 O O . ILE A 1 192 ? 21.210 -6.017 -36.613 1.00 94.00 192 ILE A O 1
ATOM 1470 N N . LEU A 1 193 ? 20.420 -4.028 -35.944 1.00 94.56 193 LEU A N 1
ATOM 1471 C CA . LEU A 1 193 ? 20.612 -3.387 -37.247 1.00 94.56 193 LEU A CA 1
ATOM 1472 C C . LEU A 1 193 ? 22.090 -3.347 -37.644 1.00 94.56 193 LEU A C 1
ATOM 1474 O O . LEU A 1 193 ? 22.419 -3.679 -38.777 1.00 94.56 193 LEU A O 1
ATOM 1478 N N . LEU A 1 194 ? 22.978 -2.988 -36.719 1.00 94.56 194 LEU A N 1
ATOM 1479 C CA . LEU A 1 194 ? 24.419 -2.960 -36.964 1.00 94.56 194 LEU A CA 1
ATOM 1480 C C . LEU A 1 194 ? 24.979 -4.357 -37.279 1.00 94.56 194 LEU A C 1
ATOM 1482 O O . LEU A 1 194 ? 25.782 -4.480 -38.203 1.00 94.56 194 LEU A O 1
ATOM 1486 N N . TYR A 1 195 ? 24.501 -5.393 -36.581 1.00 94.25 195 TYR A N 1
ATOM 1487 C CA . TYR A 1 195 ? 24.843 -6.791 -36.863 1.00 94.25 195 TYR A CA 1
ATOM 1488 C C . TYR A 1 195 ? 24.355 -7.242 -38.247 1.00 94.25 195 TYR A C 1
ATOM 1490 O O . TYR A 1 195 ? 25.118 -7.780 -39.043 1.00 94.25 195 TYR A O 1
ATOM 1498 N N . LEU A 1 196 ? 23.090 -6.969 -38.588 1.00 93.19 196 LEU A N 1
ATOM 1499 C CA . LEU A 1 196 ? 22.524 -7.319 -39.899 1.00 93.19 196 LEU A CA 1
ATOM 1500 C C . LEU A 1 196 ? 23.213 -6.586 -41.059 1.00 93.19 196 LEU A C 1
ATOM 1502 O O . LEU A 1 196 ? 23.272 -7.107 -42.172 1.00 93.19 196 LEU A O 1
ATOM 1506 N N . LEU A 1 197 ? 23.742 -5.388 -40.806 1.00 95.06 197 LEU A N 1
ATOM 1507 C CA . LEU A 1 197 ? 24.524 -4.611 -41.766 1.00 95.06 197 LEU A CA 1
ATOM 1508 C C . LEU A 1 197 ? 26.006 -5.040 -41.830 1.00 95.06 197 LEU A C 1
ATOM 1510 O O . LEU A 1 197 ? 26.757 -4.439 -42.595 1.00 95.06 197 LEU A O 1
ATOM 1514 N N . ASN A 1 198 ? 26.426 -6.064 -41.070 1.00 87.56 198 ASN A N 1
ATOM 1515 C CA . ASN A 1 198 ? 27.820 -6.518 -40.924 1.00 87.56 198 ASN A CA 1
ATOM 1516 C C . ASN A 1 198 ? 28.796 -5.396 -40.520 1.00 87.56 198 ASN A C 1
ATOM 1518 O O . ASN A 1 198 ? 29.958 -5.391 -40.927 1.00 87.56 198 ASN A O 1
ATOM 1522 N N . VAL A 1 199 ? 28.323 -4.409 -39.755 1.00 86.94 199 VAL A N 1
ATOM 1523 C CA . VAL A 1 199 ? 29.177 -3.342 -39.202 1.00 86.94 199 VAL A CA 1
ATOM 1524 C C . VAL A 1 199 ? 29.904 -3.830 -37.941 1.00 86.94 199 VAL A C 1
ATOM 1526 O O . VAL A 1 199 ? 31.000 -3.362 -37.636 1.00 86.94 199 VAL A O 1
ATOM 1529 N N . ILE A 1 200 ? 29.293 -4.788 -37.243 1.00 79.69 200 ILE A N 1
ATOM 1530 C CA . ILE A 1 200 ? 29.806 -5.574 -36.111 1.00 79.69 200 ILE A CA 1
ATOM 1531 C C . ILE A 1 200 ? 29.403 -7.028 -36.320 1.00 79.69 200 ILE A C 1
ATOM 1533 O O . ILE A 1 200 ? 30.228 -7.904 -35.993 1.00 79.69 200 ILE A O 1
#

Organism: NCBI:txid1737425

Radius of gyration: 19.04 Å; chains: 1; bounding box: 49×33×60 Å

Secondary structure (DSSP, 8-state):
----EEEE---SSSSEEEEEES-TTS-EEEEEEEEETTEEEEEETTEEEEEEE-SSSEEEEE--GGGT--EEEEEESSSSTTT-SEEEEEETTEEEEEEE-SSSEEEEEE-TT-SSTTSPPP-TTTSPEEEEEE--TTTTTS-EEEE-GGGGGS-HHHHHHHHHHHHHHHHHHHHHHHHHHHHHHHHHHHHHHHHHTT--

pLDDT: mean 87.81, std 8.01, range [50.38, 96.12]

Foldseek 3Di:
DQWFKWKWAADPVNFKIFIWIHDPVDIDGFWIWGADPNWTWIQGPNWIWTWDFDQAQKIWIFTDVVVPGFIKMKGFPDRGLLPGQWIWTDGPQFIWIFGHPDLWKIWIFGQRQHDDDPGHHDPPVPTDTQWIWTLPDCCLRITMIGGDDVNSVDDPVSVVVVSVSVNVSSVSNVVVVVVVVVVVVVVVVVVVVCVVVVVD